Protein AF-A0A1G5BS85-F1 (afdb_monomer_lite)

Foldseek 3Di:
DPDPVVVLVVVLVVLLVLLLVLLVVLLVLLVVQCVPDPDPLSNVLSVLLNVLSVLSNCCSVVCVDPPPLVSVLVSLLSVLVSLLSCLVSVDQVVWDVVLNVVLSVLSNVLSVLSNVLSVCLLPPVSLVSLVSNLVSLVVSLVSCCPTPVVLVVDPSSNCNSVSSNSNSVSVNSVSVSVSVVVVD

Sequence (184 aa):
MNNESTGVNKKIGVGLFFQVLLLVVALVLTIVAIVKSRDVNRLIIYIGQAVTCALFIFYFVCHLKKSTTKHFKWTIYSYAVLEALRASLLHTENVPAVAGYLARFILIAATCTCILFADRCDEPGSIKMVYGILVLEIIVYAIFLIAFPGVLLGNFNRFLPFVGVLIAGSLILFQKTRIKQMNS

Radius of gyration: 17.24 Å; chains: 1; bounding box: 46×28×53 Å

Secondary structure (DSSP, 8-state):
--SHHHHHHHHHHHHHHHHHHHHHHHHHHHHHHHHH---HHHHHHHHHHHHHHHHHHHHHHHTTT---HHHHHHHHHHHHHHHHHHHHS---TTS-HHHHHHHHHHHHHHHHHHHHHHHHTTSGGGHHHHHHHHHHHHHHHHHHHHH-HHHHS-TTGGGSTHHHHHHHHHHHHHHHHHHHHH--

Structure (mmCIF, N/CA/C/O backbone):
data_AF-A0A1G5BS85-F1
#
_entry.id   AF-A0A1G5BS85-F1
#
loop_
_atom_site.group_PDB
_atom_site.id
_atom_site.type_symbol
_atom_site.label_atom_id
_atom_site.label_alt_id
_atom_site.label_comp_id
_atom_site.label_asym_id
_atom_site.label_entity_id
_atom_site.label_seq_id
_atom_site.pdbx_PDB_ins_code
_atom_site.Cartn_x
_atom_site.Cartn_y
_atom_site.Cartn_z
_atom_site.occupancy
_atom_site.B_iso_or_equiv
_atom_site.auth_seq_id
_atom_site.auth_comp_id
_atom_site.auth_asym_id
_atom_site.auth_atom_id
_atom_site.pdbx_PDB_model_num
ATOM 1 N N . MET A 1 1 ? -26.538 17.091 31.384 1.00 37.78 1 MET A N 1
ATOM 2 C CA . MET A 1 1 ? -25.937 15.853 30.836 1.00 37.78 1 MET A CA 1
ATOM 3 C C . MET A 1 1 ? -26.597 15.548 29.494 1.00 37.78 1 MET A C 1
ATOM 5 O O . MET A 1 1 ? -27.716 15.069 29.534 1.00 37.78 1 MET A O 1
ATOM 9 N N . ASN A 1 2 ? -26.008 15.928 28.342 1.00 34.47 2 ASN A N 1
ATOM 10 C CA . ASN A 1 2 ? -26.413 15.414 27.005 1.00 34.47 2 ASN A CA 1
ATOM 11 C C . ASN A 1 2 ? -25.554 15.865 25.789 1.00 34.47 2 ASN A C 1
ATOM 13 O O . ASN A 1 2 ? -25.985 15.697 24.654 1.00 34.47 2 ASN A O 1
ATOM 17 N N . ASN A 1 3 ? -24.337 16.402 25.970 1.00 38.25 3 ASN A N 1
ATOM 18 C CA . ASN A 1 3 ? -23.526 16.910 24.843 1.00 38.25 3 ASN A CA 1
ATOM 19 C C . ASN A 1 3 ? -22.361 16.007 24.393 1.00 38.25 3 ASN A C 1
ATOM 21 O O . ASN A 1 3 ? -21.724 16.298 23.383 1.00 38.25 3 ASN A O 1
ATOM 25 N N . GLU A 1 4 ? -22.070 14.906 25.090 1.00 39.44 4 GLU A N 1
ATOM 26 C CA . GLU A 1 4 ? -20.926 14.049 24.734 1.00 39.44 4 GLU A CA 1
ATOM 27 C C . GLU A 1 4 ? -21.268 12.984 23.679 1.00 39.44 4 GLU A C 1
ATOM 29 O O . GLU A 1 4 ? -20.448 12.699 22.803 1.00 39.44 4 GLU A O 1
ATOM 34 N N . SER A 1 5 ? -22.499 12.457 23.668 1.00 42.25 5 SER A N 1
ATOM 35 C CA . SER A 1 5 ? -22.903 11.396 22.729 1.00 42.25 5 SER A CA 1
ATOM 36 C C . SER A 1 5 ? -23.042 11.888 21.279 1.00 42.25 5 SER A C 1
ATOM 38 O O . SER A 1 5 ? -22.694 11.173 20.335 1.00 42.25 5 SER A O 1
ATOM 40 N N . THR A 1 6 ? -23.469 13.138 21.072 1.00 43.50 6 THR A N 1
ATOM 41 C CA . THR A 1 6 ? -23.614 13.762 19.744 1.00 43.50 6 THR A CA 1
ATOM 42 C C . THR A 1 6 ? -22.264 14.109 19.111 1.00 43.50 6 THR A C 1
ATOM 44 O O . THR A 1 6 ? -22.076 13.928 17.903 1.00 43.50 6 THR A O 1
ATOM 47 N N . GLY A 1 7 ? -21.285 14.539 19.914 1.00 41.09 7 GLY A N 1
ATOM 48 C CA . GLY A 1 7 ? -19.933 14.857 19.445 1.00 41.09 7 GLY A CA 1
ATOM 49 C C . GLY A 1 7 ? -19.133 13.629 18.996 1.00 41.09 7 GLY A C 1
ATOM 50 O O . GLY A 1 7 ? -18.400 13.696 18.003 1.00 41.09 7 GLY A O 1
ATOM 51 N N . VAL A 1 8 ? -19.289 12.494 19.688 1.00 50.00 8 VAL A N 1
ATOM 52 C CA . VAL A 1 8 ? -18.627 11.228 19.327 1.00 50.00 8 VAL A CA 1
ATOM 53 C C . VAL A 1 8 ? -19.182 10.678 18.010 1.00 50.00 8 VAL A C 1
ATOM 55 O O . VAL A 1 8 ? -18.395 10.361 17.117 1.00 50.00 8 VAL A O 1
ATOM 58 N N . ASN A 1 9 ? -20.508 10.681 17.828 1.00 53.91 9 ASN A N 1
ATOM 59 C CA . ASN A 1 9 ? -21.147 10.217 16.590 1.00 53.91 9 ASN A CA 1
ATOM 60 C C . ASN A 1 9 ? -20.751 11.065 15.365 1.00 53.91 9 ASN A C 1
ATOM 62 O O . ASN A 1 9 ? -20.440 10.528 14.301 1.00 53.91 9 ASN A O 1
ATOM 66 N N . LYS A 1 10 ? -20.664 12.395 15.524 1.00 57.56 10 LYS A N 1
ATOM 67 C CA . LYS A 1 10 ? -20.248 13.301 14.439 1.00 57.56 10 LYS A CA 1
ATOM 68 C C . LYS A 1 10 ? -18.772 13.116 14.055 1.00 57.56 10 LYS A C 1
ATOM 70 O O . LYS A 1 10 ? -18.447 13.115 12.871 1.00 57.56 10 LYS A O 1
ATOM 75 N N . LYS A 1 11 ? -17.877 12.902 15.031 1.00 58.16 11 LYS A N 1
ATOM 76 C CA . LYS A 1 11 ? -16.442 12.643 14.778 1.00 58.16 11 LYS A CA 1
ATOM 77 C C . LYS A 1 11 ? -16.192 11.294 14.092 1.00 58.16 11 LYS A C 1
ATOM 79 O O . LYS A 1 11 ? -15.304 11.215 13.247 1.00 58.16 11 LYS A O 1
ATOM 84 N N . ILE A 1 12 ? -16.978 10.264 14.418 1.00 60.88 12 ILE A N 1
ATOM 85 C CA . ILE A 1 12 ? -16.911 8.955 13.747 1.00 60.88 12 ILE A CA 1
ATOM 86 C C . ILE A 1 12 ? -17.329 9.087 12.272 1.00 60.88 12 ILE A C 1
ATOM 88 O O . ILE A 1 12 ? -16.631 8.577 11.397 1.00 60.88 12 ILE A O 1
ATOM 92 N N . GLY A 1 13 ? -18.392 9.849 11.981 1.00 66.50 13 GLY A N 1
ATOM 93 C CA . GLY A 1 13 ? -18.838 10.109 10.605 1.00 66.50 13 GLY A CA 1
ATOM 94 C C . GLY A 1 13 ? -17.797 10.834 9.741 1.00 66.50 13 GLY A C 1
ATOM 95 O O . GLY A 1 13 ? -17.583 10.460 8.590 1.00 66.50 13 GLY A O 1
ATOM 96 N N . VAL A 1 14 ? -17.090 11.822 10.304 1.00 75.50 14 VAL A N 1
ATOM 97 C CA . VAL A 1 14 ? -16.023 12.551 9.590 1.00 75.50 14 VAL A CA 1
ATOM 98 C C . VAL A 1 14 ? -14.826 11.643 9.282 1.00 75.50 14 VAL A C 1
ATOM 100 O O . VAL A 1 14 ? -14.305 11.675 8.170 1.00 75.50 14 VAL A O 1
ATOM 103 N N . GLY A 1 15 ? -14.403 10.801 10.231 1.00 77.69 15 GLY A N 1
ATOM 104 C CA . GLY A 1 15 ? -13.297 9.861 10.010 1.00 77.69 15 GLY A CA 1
ATOM 105 C C . GLY A 1 15 ? -13.584 8.864 8.884 1.00 77.69 15 GLY A C 1
ATOM 106 O O . GLY A 1 15 ? -12.708 8.594 8.064 1.00 77.69 15 GLY A O 1
ATOM 107 N N . LEU A 1 16 ? -14.823 8.375 8.807 1.00 79.62 16 LEU A N 1
ATOM 108 C CA . LEU A 1 16 ? -15.256 7.472 7.744 1.00 79.62 16 LEU A CA 1
ATOM 109 C C . LEU A 1 16 ? -15.339 8.166 6.379 1.00 79.62 16 LEU A C 1
ATOM 111 O O . LEU A 1 16 ? -14.921 7.590 5.377 1.00 79.62 16 LEU A O 1
ATOM 115 N N . PHE A 1 17 ? -15.806 9.417 6.336 1.00 84.69 17 PHE A N 1
ATOM 116 C CA . PHE A 1 17 ? -15.800 10.211 5.106 1.00 84.69 17 PHE A CA 1
ATOM 117 C C . PHE A 1 17 ? -14.386 10.328 4.521 1.00 84.69 17 PHE A C 1
ATOM 119 O O . PHE A 1 17 ? -14.185 10.038 3.344 1.00 84.69 17 PHE A O 1
ATOM 126 N N . PHE A 1 18 ? -13.389 10.670 5.346 1.00 87.44 18 PHE A N 1
ATOM 127 C CA . PHE A 1 18 ? -11.999 10.747 4.887 1.00 87.44 18 PHE A CA 1
ATOM 128 C C . PHE A 1 18 ? -11.438 9.386 4.452 1.00 87.44 18 PHE A C 1
ATOM 130 O O . PHE A 1 18 ? -10.717 9.330 3.460 1.00 87.44 18 PHE A O 1
ATOM 137 N N . GLN A 1 19 ? -11.783 8.288 5.135 1.00 88.38 19 GLN A N 1
ATOM 138 C CA . GLN A 1 19 ? -11.375 6.936 4.721 1.00 88.38 19 GLN A CA 1
ATOM 139 C C . GLN A 1 19 ? -11.889 6.588 3.325 1.00 88.38 19 GLN A C 1
ATOM 141 O O . GLN A 1 19 ? -11.111 6.180 2.463 1.00 88.38 19 GLN A O 1
ATOM 146 N N . VAL A 1 20 ? -13.191 6.776 3.096 1.00 89.50 20 VAL A N 1
ATOM 147 C CA . VAL A 1 20 ? -13.816 6.500 1.799 1.00 89.50 20 VAL A CA 1
ATOM 148 C C . VAL A 1 20 ? -13.250 7.434 0.732 1.00 89.50 20 VAL A C 1
ATOM 150 O O . VAL A 1 20 ? -12.940 6.975 -0.361 1.00 89.50 20 VAL A O 1
ATOM 153 N N . LEU A 1 21 ? -13.028 8.713 1.052 1.00 92.25 21 LEU A N 1
ATOM 154 C CA . LEU A 1 21 ? -12.434 9.672 0.121 1.00 92.25 21 LEU A CA 1
ATOM 155 C C . LEU A 1 21 ? -11.035 9.239 -0.344 1.00 92.25 21 LEU A C 1
ATOM 157 O O . LEU A 1 21 ? -10.773 9.259 -1.545 1.00 92.25 21 LEU A O 1
ATOM 161 N N . LEU A 1 22 ? -10.158 8.806 0.571 1.00 93.06 22 LEU A N 1
ATOM 162 C CA . LEU A 1 22 ? -8.821 8.308 0.215 1.00 93.06 22 LEU A CA 1
ATOM 163 C C . LEU A 1 22 ? -8.903 7.117 -0.747 1.00 93.06 22 LEU A C 1
ATOM 165 O O . LEU A 1 22 ? -8.173 7.074 -1.736 1.00 93.06 22 LEU A O 1
ATOM 169 N N . LEU A 1 23 ? -9.818 6.181 -0.486 1.00 94.00 23 LEU A N 1
ATOM 170 C CA . LEU A 1 23 ? -10.013 4.997 -1.322 1.00 94.00 23 LEU A CA 1
ATOM 171 C C . LEU A 1 23 ? -10.641 5.320 -2.678 1.00 94.00 23 LEU A C 1
ATOM 173 O O . LEU A 1 23 ? -10.287 4.696 -3.672 1.00 94.00 23 LEU A O 1
ATOM 177 N N . VAL A 1 24 ? -11.545 6.299 -2.746 1.00 93.94 24 VAL A N 1
ATOM 178 C CA . VAL A 1 24 ? -12.116 6.772 -4.015 1.00 93.94 24 VAL A CA 1
ATOM 179 C C . VAL A 1 24 ? -11.033 7.429 -4.866 1.00 93.94 24 VAL A C 1
ATOM 181 O O . VAL A 1 24 ? -10.927 7.124 -6.052 1.00 93.94 24 VAL A O 1
ATOM 184 N N . VAL A 1 25 ? -10.185 8.275 -4.272 1.00 93.75 25 VAL A N 1
ATOM 185 C CA . VAL A 1 25 ? -9.039 8.866 -4.981 1.00 93.75 25 VAL A CA 1
ATOM 186 C C . VAL A 1 25 ? -8.088 7.770 -5.467 1.00 93.75 25 VAL A C 1
ATOM 188 O O . VAL A 1 25 ? -7.698 7.783 -6.634 1.00 93.75 25 VAL A O 1
ATOM 191 N N . ALA A 1 26 ? -7.769 6.793 -4.613 1.00 94.06 26 ALA A N 1
ATOM 192 C CA . ALA A 1 26 ? -6.950 5.638 -4.974 1.00 94.06 26 ALA A CA 1
ATOM 193 C C . ALA A 1 26 ? -7.551 4.866 -6.162 1.00 94.06 26 ALA A C 1
ATOM 195 O O . ALA A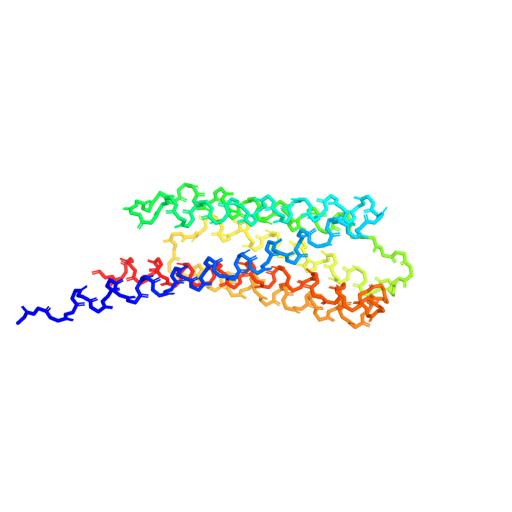 1 26 ? -6.867 4.630 -7.154 1.00 94.06 26 ALA A O 1
ATOM 196 N N . LEU A 1 27 ? -8.852 4.570 -6.110 1.00 94.88 27 LEU A N 1
ATOM 197 C CA . LEU A 1 27 ? -9.571 3.857 -7.160 1.00 94.88 27 LEU A CA 1
ATOM 198 C C . LEU A 1 27 ? -9.566 4.621 -8.491 1.00 94.88 27 LEU A C 1
ATOM 200 O O . LEU A 1 27 ? -9.309 4.022 -9.532 1.00 94.88 27 LEU A O 1
ATOM 204 N N . VAL A 1 28 ? -9.812 5.934 -8.475 1.00 93.06 28 VAL A N 1
ATOM 205 C CA . VAL A 1 28 ? -9.779 6.766 -9.691 1.00 93.06 28 VAL A CA 1
ATOM 206 C C . VAL A 1 28 ? -8.385 6.753 -10.319 1.00 93.06 28 VAL A C 1
ATOM 208 O O . VAL A 1 28 ? -8.266 6.553 -11.530 1.00 93.06 28 VAL A O 1
ATOM 211 N N . LEU A 1 29 ? -7.329 6.911 -9.512 1.00 91.19 29 LEU A N 1
ATOM 212 C CA . LEU A 1 29 ? -5.948 6.828 -9.997 1.00 91.19 29 LEU A CA 1
ATOM 213 C C . LEU A 1 29 ? -5.672 5.467 -10.645 1.00 91.19 29 LEU A C 1
ATOM 215 O O . LEU A 1 29 ? -5.121 5.411 -11.747 1.00 91.19 29 LEU A O 1
ATOM 219 N N . THR A 1 30 ? -6.106 4.384 -10.001 1.00 91.62 30 THR A N 1
ATOM 220 C CA . THR A 1 30 ? -5.943 3.022 -10.509 1.00 91.62 30 THR A CA 1
ATOM 221 C C . THR A 1 30 ? -6.729 2.776 -11.801 1.00 91.62 30 THR A C 1
ATOM 223 O O . THR A 1 30 ? -6.173 2.209 -12.737 1.00 91.62 30 THR A O 1
ATOM 226 N N . ILE A 1 31 ? -7.980 3.233 -11.918 1.00 92.56 31 ILE A N 1
ATOM 227 C CA . ILE A 1 31 ? -8.780 3.077 -13.150 1.00 92.56 31 ILE A CA 1
ATOM 228 C C . ILE A 1 31 ? -8.112 3.797 -14.324 1.00 92.56 31 ILE A C 1
ATOM 230 O O . ILE A 1 31 ? -7.989 3.234 -15.413 1.00 92.56 31 ILE A O 1
ATOM 234 N N . VAL A 1 32 ? -7.623 5.022 -14.110 1.00 89.88 32 VAL A N 1
ATOM 235 C CA . VAL A 1 32 ? -6.883 5.750 -15.152 1.00 89.88 32 VAL A CA 1
ATOM 236 C C . VAL A 1 32 ? -5.608 4.993 -15.549 1.00 89.88 32 VAL A C 1
ATOM 238 O O . VAL A 1 32 ? -5.246 4.986 -16.727 1.00 89.88 32 VAL A O 1
ATOM 241 N N . ALA A 1 33 ? -4.951 4.325 -14.597 1.00 86.62 33 ALA A N 1
ATOM 242 C CA . ALA A 1 33 ? -3.800 3.462 -14.856 1.00 86.62 33 ALA A CA 1
ATOM 243 C C . ALA A 1 33 ? -4.157 2.259 -15.739 1.00 86.62 33 ALA A C 1
ATOM 245 O O . ALA A 1 33 ? -3.443 1.986 -16.701 1.00 86.62 33 ALA A O 1
ATOM 246 N N . ILE A 1 34 ? -5.273 1.579 -15.447 1.00 89.75 34 ILE A N 1
ATOM 247 C CA . ILE A 1 34 ? -5.777 0.427 -16.214 1.00 89.75 34 ILE A CA 1
ATOM 248 C C . ILE A 1 34 ? -5.974 0.813 -17.681 1.00 89.75 34 ILE A C 1
ATOM 250 O O . ILE A 1 34 ? -5.449 0.143 -18.564 1.00 89.75 34 ILE A O 1
ATOM 254 N N . VAL A 1 35 ? -6.661 1.929 -17.943 1.00 88.38 35 VAL A N 1
ATOM 255 C CA . VAL A 1 35 ? -6.973 2.382 -19.313 1.00 88.38 35 VAL A CA 1
ATOM 256 C C . VAL A 1 35 ? -5.713 2.761 -20.103 1.00 88.38 35 VAL A C 1
ATOM 258 O O . VAL A 1 35 ? -5.685 2.647 -21.327 1.00 88.38 35 VAL A O 1
ATOM 261 N N . LYS A 1 36 ? -4.662 3.227 -19.419 1.00 84.69 36 LYS A N 1
ATOM 262 C CA . LYS A 1 36 ? -3.414 3.678 -20.056 1.00 84.69 36 LYS A CA 1
ATOM 263 C C . LYS A 1 36 ? -2.329 2.604 -20.119 1.00 84.69 36 LYS A C 1
ATOM 265 O O . LYS A 1 36 ? -1.365 2.779 -20.867 1.00 84.69 36 LYS A O 1
ATOM 270 N N . SER A 1 37 ? -2.442 1.531 -19.339 1.00 82.75 37 SER A N 1
ATOM 271 C CA . SER A 1 37 ? -1.415 0.494 -19.282 1.00 82.75 37 SER A CA 1
ATOM 272 C C . SER A 1 37 ? -1.446 -0.377 -20.531 1.00 82.75 37 SER A C 1
ATOM 274 O O . SER A 1 37 ? -2.485 -0.899 -20.918 1.00 82.75 37 SER A O 1
ATOM 276 N N . ARG A 1 38 ? -0.274 -0.572 -21.136 1.00 81.44 38 ARG A N 1
ATOM 277 C CA . ARG A 1 38 ? -0.053 -1.552 -22.214 1.00 81.44 38 ARG A CA 1
ATOM 278 C C . ARG A 1 38 ? 0.768 -2.757 -21.756 1.00 81.44 38 ARG A C 1
ATOM 280 O O . ARG A 1 38 ? 0.872 -3.738 -22.478 1.00 81.44 38 ARG A O 1
ATOM 287 N N . ASP A 1 39 ? 1.349 -2.666 -20.564 1.00 83.50 39 ASP A N 1
ATOM 288 C CA . ASP A 1 39 ? 2.130 -3.726 -19.943 1.00 83.50 39 ASP A CA 1
ATOM 289 C C . ASP A 1 39 ? 1.205 -4.633 -19.122 1.00 83.50 39 ASP A C 1
ATOM 291 O O . ASP A 1 39 ? 0.437 -4.150 -18.281 1.00 83.50 39 ASP A O 1
ATOM 295 N N . VAL A 1 40 ? 1.274 -5.941 -19.386 1.00 86.44 40 VAL A N 1
ATOM 296 C CA . VAL A 1 40 ? 0.389 -6.950 -18.783 1.00 86.44 40 VAL A CA 1
ATOM 297 C C . VAL A 1 40 ? 0.629 -7.074 -17.277 1.00 86.44 40 VAL A C 1
ATOM 299 O O . VAL A 1 40 ? -0.333 -7.132 -16.512 1.00 86.44 40 VAL A O 1
ATOM 302 N N . ASN A 1 41 ? 1.886 -7.037 -16.827 1.00 87.06 41 ASN A N 1
ATOM 303 C CA . ASN A 1 41 ? 2.230 -7.157 -15.407 1.00 87.06 41 ASN A CA 1
ATOM 304 C C . ASN A 1 41 ? 1.673 -5.971 -14.609 1.00 87.06 41 ASN A C 1
ATOM 306 O O . ASN A 1 41 ? 1.042 -6.146 -13.565 1.00 87.06 41 ASN A O 1
ATOM 310 N N . ARG A 1 42 ? 1.830 -4.753 -15.138 1.00 84.81 42 ARG A N 1
ATOM 311 C CA . ARG A 1 42 ? 1.254 -3.536 -14.548 1.00 84.81 42 ARG A CA 1
ATOM 312 C C . ARG A 1 42 ? -0.270 -3.564 -14.557 1.00 84.81 42 ARG A C 1
ATOM 314 O O . ARG A 1 42 ? -0.879 -3.179 -13.564 1.00 84.81 42 ARG A O 1
ATOM 321 N N . LEU A 1 43 ? -0.882 -4.047 -15.638 1.00 88.56 43 LEU A N 1
ATOM 322 C CA . LEU A 1 43 ? -2.336 -4.164 -15.741 1.00 88.56 43 LEU A CA 1
ATOM 323 C C . LEU A 1 43 ? -2.906 -5.088 -14.653 1.00 88.56 43 LEU A C 1
ATOM 325 O O . LEU A 1 43 ? -3.877 -4.717 -13.995 1.00 88.56 43 LEU A O 1
ATOM 329 N N . ILE A 1 44 ? -2.269 -6.239 -14.413 1.00 90.94 44 ILE A N 1
ATOM 330 C CA . ILE A 1 44 ? -2.652 -7.177 -13.346 1.00 90.94 44 ILE A CA 1
ATOM 331 C C . ILE A 1 44 ? -2.572 -6.502 -11.968 1.00 90.94 44 ILE A C 1
ATOM 333 O O . ILE A 1 44 ? -3.523 -6.589 -11.187 1.00 90.94 44 ILE A O 1
ATOM 337 N N . ILE A 1 45 ? -1.484 -5.772 -11.687 1.00 91.31 45 ILE A N 1
ATOM 338 C CA . ILE A 1 45 ? -1.334 -5.008 -10.436 1.00 91.31 45 ILE A CA 1
ATOM 339 C C . ILE A 1 45 ? -2.465 -3.982 -10.285 1.00 91.31 45 ILE A C 1
ATOM 341 O O . ILE A 1 45 ? -3.065 -3.887 -9.213 1.00 91.31 45 ILE A O 1
ATOM 345 N N . TYR A 1 46 ? -2.782 -3.224 -11.338 1.00 91.06 46 TYR A N 1
ATOM 346 C CA . TYR A 1 46 ? -3.822 -2.195 -11.273 1.00 91.06 46 TYR A CA 1
ATOM 347 C C . TYR A 1 46 ? -5.222 -2.794 -11.096 1.00 91.06 46 TYR A C 1
ATOM 349 O O . TYR A 1 46 ? -6.014 -2.276 -10.313 1.00 91.06 46 TYR A O 1
ATOM 357 N N . ILE A 1 47 ? -5.529 -3.922 -11.736 1.00 92.94 47 ILE A N 1
ATOM 358 C CA . ILE A 1 47 ? -6.792 -4.635 -11.490 1.00 92.94 47 ILE A CA 1
ATOM 359 C C . ILE A 1 47 ? -6.868 -5.083 -10.023 1.00 92.94 47 ILE A C 1
ATOM 361 O O . ILE A 1 47 ? -7.878 -4.838 -9.362 1.00 92.94 47 ILE A O 1
ATOM 365 N N . GLY A 1 48 ? -5.789 -5.656 -9.478 1.00 93.19 48 GLY A N 1
ATOM 366 C CA . GLY A 1 48 ? -5.715 -6.037 -8.064 1.00 93.19 48 GLY A CA 1
ATOM 367 C C . GLY A 1 48 ? -5.901 -4.851 -7.108 1.00 93.19 48 GLY A C 1
ATOM 368 O O . GLY A 1 48 ? -6.641 -4.955 -6.125 1.00 93.19 48 GLY A O 1
ATOM 369 N N . GLN A 1 49 ? -5.297 -3.699 -7.420 1.00 93.94 49 GLN A N 1
ATOM 370 C CA . GLN A 1 49 ? -5.491 -2.445 -6.683 1.00 93.94 49 GLN A CA 1
ATOM 371 C C . GLN A 1 49 ? -6.955 -1.993 -6.709 1.00 93.94 49 GLN A C 1
ATOM 373 O O . GLN A 1 49 ? -7.499 -1.634 -5.665 1.00 93.94 49 GLN A O 1
ATOM 378 N N . ALA A 1 50 ? -7.606 -2.042 -7.874 1.00 94.25 50 ALA A N 1
ATOM 379 C CA . ALA A 1 50 ? -8.993 -1.614 -8.030 1.00 94.25 50 ALA A CA 1
ATOM 380 C C . ALA A 1 50 ? -9.947 -2.517 -7.238 1.00 94.25 50 ALA A C 1
ATOM 382 O O . ALA A 1 50 ? -10.808 -2.014 -6.516 1.00 94.25 50 ALA A O 1
ATOM 383 N N . VAL A 1 51 ? -9.748 -3.838 -7.311 1.00 94.44 51 VAL A N 1
ATOM 384 C CA . VAL A 1 51 ? -10.512 -4.821 -6.527 1.00 94.44 51 VAL A CA 1
ATOM 385 C C . VAL A 1 51 ? -10.320 -4.582 -5.031 1.00 94.44 51 VAL A C 1
ATOM 387 O O . VAL A 1 51 ? -11.301 -4.517 -4.294 1.00 94.44 51 VAL A O 1
ATOM 390 N N . THR A 1 52 ? -9.079 -4.379 -4.584 1.00 93.56 52 THR A N 1
ATOM 391 C CA . THR A 1 52 ? -8.784 -4.094 -3.172 1.00 93.56 52 THR A CA 1
ATOM 392 C C . THR A 1 52 ? -9.473 -2.807 -2.719 1.00 93.56 52 THR A C 1
ATOM 394 O O . THR A 1 52 ? -10.184 -2.814 -1.718 1.00 93.56 52 THR A O 1
ATOM 397 N N . CYS A 1 53 ? -9.365 -1.717 -3.485 1.00 93.75 53 CYS A N 1
ATOM 398 C CA . CYS A 1 53 ? -10.054 -0.463 -3.168 1.00 93.75 53 CYS A CA 1
ATOM 399 C C . CYS A 1 53 ? -11.576 -0.652 -3.088 1.00 93.75 53 CYS A C 1
ATOM 401 O O . CYS A 1 53 ? -12.203 -0.170 -2.145 1.00 93.75 53 CYS A O 1
ATOM 403 N N . ALA A 1 54 ? -12.172 -1.383 -4.033 1.00 92.56 54 ALA A N 1
ATOM 404 C CA . ALA A 1 54 ? -13.605 -1.662 -4.038 1.00 92.56 54 ALA A CA 1
ATOM 405 C C . ALA A 1 54 ? -14.043 -2.471 -2.805 1.00 92.56 54 ALA A C 1
ATOM 407 O O . ALA A 1 54 ? -15.042 -2.121 -2.177 1.00 92.56 54 ALA A O 1
ATOM 408 N N . LEU A 1 55 ? -13.277 -3.497 -2.412 1.00 91.38 55 LEU A N 1
ATOM 409 C CA . LEU A 1 55 ? -13.535 -4.286 -1.201 1.00 91.38 55 LEU A CA 1
ATOM 410 C C . LEU A 1 55 ? -13.469 -3.425 0.064 1.00 91.38 55 LEU A C 1
ATOM 412 O O . LEU A 1 55 ? -14.340 -3.529 0.927 1.00 91.38 55 LEU A O 1
ATOM 416 N N . PHE A 1 56 ? 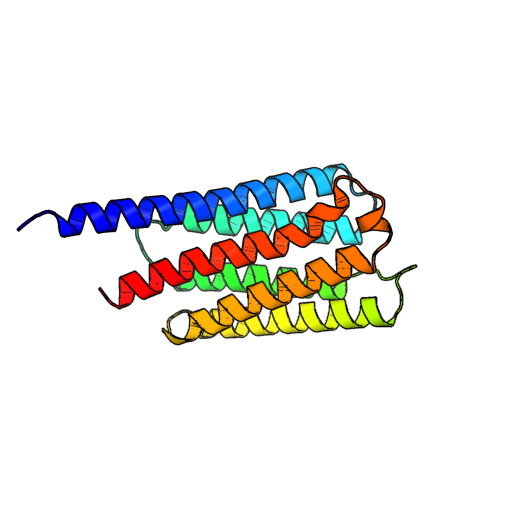-12.472 -2.546 0.160 1.00 91.00 56 PHE A N 1
ATOM 417 C CA . PHE A 1 56 ? -12.330 -1.606 1.269 1.00 91.00 56 PHE A CA 1
ATOM 418 C C . PHE A 1 56 ? -13.496 -0.613 1.348 1.00 91.00 56 PHE A C 1
ATOM 420 O O . PHE A 1 56 ? -14.065 -0.422 2.425 1.00 91.00 56 PHE A O 1
ATOM 427 N N . ILE A 1 57 ? -13.886 -0.014 0.218 1.00 90.81 57 ILE A N 1
ATOM 428 C CA . ILE A 1 57 ? -15.030 0.908 0.148 1.00 90.81 57 ILE A CA 1
ATOM 429 C C . ILE A 1 57 ? -16.309 0.177 0.554 1.00 90.81 57 ILE A C 1
ATOM 431 O O . ILE A 1 57 ? -17.036 0.657 1.423 1.00 90.81 57 ILE A O 1
ATOM 435 N N . PHE A 1 58 ? -16.564 -0.996 -0.030 1.00 87.38 58 PHE A N 1
ATOM 436 C CA . PHE A 1 58 ? -17.732 -1.808 0.293 1.00 87.38 58 PHE A CA 1
ATOM 437 C C . PHE A 1 58 ? -17.769 -2.156 1.784 1.00 87.38 58 PHE A C 1
ATOM 439 O O . PHE A 1 58 ? -18.791 -1.958 2.437 1.00 87.38 58 PHE A O 1
ATOM 446 N N . TYR A 1 59 ? -16.642 -2.592 2.352 1.00 85.38 59 TYR A N 1
ATOM 447 C CA . TYR A 1 59 ? -16.535 -2.901 3.775 1.00 85.38 59 TYR A CA 1
ATOM 448 C C . TYR A 1 59 ? -16.841 -1.674 4.652 1.00 85.38 59 TYR A C 1
ATOM 450 O O . TYR A 1 59 ? -17.677 -1.758 5.554 1.00 85.38 59 TYR A O 1
ATOM 458 N N . PHE A 1 60 ? -16.226 -0.520 4.376 1.00 82.50 60 PHE A N 1
ATOM 459 C CA . PHE A 1 60 ? -16.446 0.688 5.177 1.00 82.50 60 PHE A CA 1
ATOM 460 C C . PHE A 1 60 ? -17.868 1.246 5.043 1.00 82.50 60 PHE A C 1
ATOM 462 O O . PHE A 1 60 ? -18.417 1.717 6.034 1.00 82.50 60 PHE A O 1
ATOM 469 N N . VAL A 1 61 ? -18.502 1.146 3.872 1.00 82.12 61 VAL A N 1
ATOM 470 C CA . VAL A 1 61 ? -19.886 1.608 3.671 1.00 82.12 61 VAL A CA 1
ATOM 471 C C . VAL A 1 61 ? -20.905 0.630 4.275 1.00 82.12 61 VAL A C 1
ATOM 473 O O . VAL A 1 61 ? -21.835 1.053 4.963 1.00 82.12 61 VAL A O 1
ATOM 476 N N . CYS A 1 62 ? -20.748 -0.680 4.073 1.00 75.31 62 CYS A N 1
ATOM 477 C CA . CYS A 1 62 ? -21.750 -1.673 4.476 1.00 75.31 62 CYS A CA 1
ATOM 478 C C . CYS A 1 62 ? -21.628 -2.140 5.937 1.00 75.31 62 CYS A C 1
ATOM 480 O O . CYS A 1 62 ? -22.615 -2.606 6.511 1.00 75.31 62 CYS A O 1
ATOM 482 N N . HIS A 1 63 ? -20.458 -2.028 6.572 1.00 66.44 63 HIS A N 1
ATOM 483 C CA . HIS A 1 63 ? -20.242 -2.476 7.960 1.00 66.44 63 HIS A CA 1
ATOM 484 C C . HIS A 1 63 ? -20.099 -1.342 8.982 1.00 66.44 63 HIS A C 1
ATOM 486 O O . HIS A 1 63 ? -19.689 -1.563 10.120 1.00 66.44 63 HIS A O 1
ATOM 492 N N . LEU A 1 64 ? -20.597 -0.155 8.628 1.00 57.38 64 LEU A N 1
ATOM 493 C CA . LEU A 1 64 ? -20.732 1.037 9.476 1.00 57.38 64 LEU A CA 1
ATOM 494 C C . LEU A 1 64 ? -21.407 0.811 10.851 1.00 57.38 64 LEU A C 1
ATOM 496 O O . LEU A 1 64 ? -21.243 1.638 11.744 1.00 57.38 64 LEU A O 1
ATOM 500 N N . LYS A 1 65 ? -22.176 -0.275 11.041 1.00 50.03 65 LYS A N 1
ATOM 501 C CA . LYS A 1 65 ? -22.987 -0.521 12.256 1.00 50.03 65 LYS A CA 1
ATOM 502 C C . LYS A 1 65 ? -22.702 -1.817 13.021 1.00 50.03 65 LYS A C 1
ATOM 504 O O . LYS A 1 65 ? -23.172 -1.951 14.147 1.00 50.03 65 LYS A O 1
ATOM 509 N N . LYS A 1 66 ? -21.959 -2.772 12.458 1.00 51.44 66 LYS A N 1
ATOM 510 C CA . LYS A 1 66 ? -21.589 -4.021 13.146 1.00 51.44 66 LYS A CA 1
ATOM 511 C C . LYS A 1 66 ? -20.124 -4.312 12.854 1.00 51.44 66 LYS A C 1
ATOM 513 O O . LYS A 1 66 ? -19.776 -4.667 11.736 1.00 51.44 66 LYS A O 1
ATOM 518 N N . SER A 1 67 ? -19.281 -4.147 13.874 1.00 53.78 67 SER A N 1
ATOM 519 C CA . SER A 1 67 ? -17.849 -4.458 13.841 1.00 53.78 67 SER A CA 1
ATOM 520 C C . SER A 1 67 ? -17.633 -5.971 13.740 1.00 53.78 67 SER A C 1
ATOM 522 O O . SER A 1 67 ? -17.250 -6.635 14.701 1.00 53.78 67 SER A O 1
ATOM 524 N N . THR A 1 68 ? -17.892 -6.554 12.576 1.00 61.94 68 THR A N 1
ATOM 525 C CA . THR A 1 68 ? -17.479 -7.925 12.284 1.00 61.94 68 THR A CA 1
ATOM 526 C C . THR A 1 68 ? -15.993 -7.926 11.953 1.00 61.94 68 THR A C 1
ATOM 528 O O . THR A 1 68 ? -15.603 -7.822 10.789 1.00 61.94 68 THR A O 1
ATOM 531 N N . THR A 1 69 ? -15.170 -8.080 12.991 1.00 71.56 69 THR A N 1
ATOM 532 C CA . THR A 1 69 ? -13.710 -8.250 12.923 1.00 71.56 69 THR A CA 1
ATOM 533 C C . THR A 1 69 ? -13.273 -9.196 11.803 1.00 71.56 69 THR A C 1
ATOM 535 O O . THR A 1 69 ? -12.298 -8.924 11.109 1.00 71.56 69 THR A O 1
ATOM 538 N N . LYS A 1 70 ? -14.022 -10.286 11.577 1.00 76.94 70 LYS A N 1
ATOM 539 C CA . LYS A 1 70 ? -13.734 -11.270 10.527 1.00 76.94 70 LYS A CA 1
ATOM 540 C C . LYS A 1 70 ? -13.620 -10.614 9.149 1.00 76.94 70 LYS A C 1
ATOM 542 O O . LYS A 1 70 ? -12.606 -10.791 8.489 1.00 76.94 70 LYS A O 1
ATOM 547 N N . HIS A 1 71 ? -14.616 -9.831 8.735 1.00 78.88 71 HIS A N 1
ATOM 548 C CA . HIS A 1 71 ? -14.625 -9.200 7.414 1.00 78.88 71 HIS A CA 1
ATOM 549 C C . HIS A 1 71 ? -13.496 -8.173 7.254 1.00 78.88 71 HIS A C 1
ATOM 551 O O . HIS A 1 71 ? -12.900 -8.110 6.188 1.00 78.88 71 HIS A O 1
ATOM 557 N N . PHE A 1 72 ? -13.115 -7.460 8.320 1.00 82.75 72 PHE A N 1
ATOM 558 C CA . PHE A 1 72 ? -11.957 -6.565 8.270 1.00 82.75 72 PHE A CA 1
ATOM 559 C C . PHE A 1 72 ? -10.639 -7.310 8.033 1.00 82.75 72 PHE A C 1
ATOM 561 O O . PHE A 1 72 ? -9.824 -6.870 7.225 1.00 82.75 72 PHE A O 1
ATOM 568 N N . LYS A 1 73 ? -10.444 -8.457 8.699 1.00 88.69 73 LYS A N 1
ATOM 569 C CA . LYS A 1 73 ? -9.257 -9.304 8.497 1.00 88.69 73 LYS A CA 1
ATOM 570 C C . LYS A 1 73 ? -9.148 -9.767 7.046 1.00 88.69 73 LYS A C 1
ATOM 572 O O . LYS A 1 73 ? -8.076 -9.659 6.463 1.00 88.69 73 LYS A O 1
ATOM 577 N N . TRP A 1 74 ? -10.262 -10.183 6.436 1.00 86.75 74 TRP A N 1
ATOM 578 C CA . TRP A 1 74 ? -10.310 -10.514 5.004 1.00 86.75 74 TRP A CA 1
ATOM 579 C C . TRP A 1 74 ? -9.860 -9.346 4.123 1.00 86.75 74 TRP A C 1
ATOM 581 O O . TRP A 1 74 ? -9.062 -9.537 3.207 1.00 86.75 74 TRP A O 1
ATOM 591 N N . THR A 1 75 ? -10.313 -8.133 4.436 1.00 89.00 75 THR A N 1
ATOM 592 C CA . THR A 1 75 ? -9.925 -6.920 3.713 1.00 89.00 75 THR A CA 1
ATOM 593 C C . THR A 1 75 ? -8.418 -6.642 3.837 1.00 89.00 75 THR A C 1
ATOM 595 O O . THR A 1 75 ? -7.758 -6.383 2.831 1.00 89.00 75 THR A O 1
ATOM 598 N N . ILE A 1 76 ? -7.824 -6.808 5.025 1.00 91.81 76 ILE A N 1
ATOM 599 C CA . ILE A 1 76 ? -6.366 -6.676 5.213 1.00 91.81 76 ILE A CA 1
ATOM 600 C C . ILE A 1 76 ? -5.598 -7.778 4.469 1.00 91.81 76 ILE A C 1
ATOM 602 O O . ILE A 1 76 ? -4.603 -7.478 3.812 1.00 91.81 76 ILE A O 1
ATOM 606 N N . TYR A 1 77 ? -6.052 -9.034 4.513 1.00 93.75 77 TYR A N 1
ATOM 607 C CA . TYR A 1 77 ? -5.400 -10.111 3.761 1.00 93.75 77 TYR A CA 1
ATOM 608 C C . TYR A 1 77 ? -5.454 -9.869 2.253 1.00 93.75 77 TYR A C 1
ATOM 610 O O . TYR A 1 77 ? -4.460 -10.116 1.578 1.00 93.75 77 TYR A O 1
ATOM 618 N N . SER A 1 78 ? -6.558 -9.334 1.719 1.00 93.00 78 SER A N 1
ATOM 619 C CA . SER A 1 78 ? -6.618 -8.968 0.296 1.00 93.00 78 SER A CA 1
ATOM 620 C C . SER A 1 78 ? -5.554 -7.931 -0.073 1.00 93.00 78 SER A C 1
ATOM 622 O O . SER A 1 78 ? -4.904 -8.057 -1.109 1.00 93.00 78 SER A O 1
ATOM 624 N N . TYR A 1 79 ? -5.294 -6.974 0.823 1.00 94.50 79 TYR A N 1
ATOM 625 C CA . TYR A 1 79 ? -4.221 -6.008 0.640 1.00 94.50 79 TYR A CA 1
ATOM 626 C C . TYR A 1 79 ? -2.828 -6.645 0.766 1.00 94.50 79 TYR A C 1
ATOM 628 O O . TYR A 1 79 ? -1.952 -6.348 -0.037 1.00 94.50 79 TYR A O 1
ATOM 636 N N . ALA A 1 80 ? -2.629 -7.599 1.681 1.00 95.38 80 ALA A N 1
ATOM 637 C CA . ALA A 1 80 ? -1.383 -8.366 1.749 1.00 95.38 80 ALA A CA 1
ATOM 638 C C . ALA A 1 80 ? -1.107 -9.136 0.443 1.00 95.38 80 ALA A C 1
ATOM 640 O O . ALA A 1 80 ? 0.011 -9.113 -0.066 1.00 95.38 80 ALA A O 1
ATOM 641 N N . VAL A 1 81 ? -2.130 -9.777 -0.136 1.00 95.31 81 VAL A N 1
ATOM 642 C CA . VAL A 1 81 ? -2.007 -10.459 -1.435 1.00 95.31 81 VAL A CA 1
ATOM 643 C C . VAL A 1 81 ? -1.651 -9.468 -2.542 1.00 95.31 81 VAL A C 1
ATOM 645 O O . VAL A 1 81 ? -0.818 -9.780 -3.391 1.00 95.31 81 VAL A O 1
ATOM 648 N N . LEU A 1 82 ? -2.232 -8.267 -2.525 1.00 94.88 82 LEU A N 1
ATOM 649 C CA . LEU A 1 82 ? -1.883 -7.217 -3.476 1.00 94.88 82 LEU A CA 1
ATOM 650 C C . LEU A 1 82 ? -0.411 -6.794 -3.363 1.00 94.88 82 LEU A C 1
ATOM 652 O O . LEU A 1 82 ? 0.255 -6.652 -4.388 1.00 94.88 82 LEU A O 1
ATOM 656 N N . GLU A 1 83 ? 0.116 -6.626 -2.152 1.00 94.06 83 GLU A N 1
ATOM 657 C CA . GLU A 1 83 ? 1.531 -6.293 -1.952 1.00 94.06 83 GLU A CA 1
ATOM 658 C C . GLU A 1 83 ? 2.461 -7.428 -2.410 1.00 94.06 83 GLU A C 1
ATOM 660 O O . GLU A 1 83 ? 3.470 -7.175 -3.074 1.00 94.06 83 GLU A O 1
ATOM 665 N N . ALA A 1 84 ? 2.079 -8.687 -2.178 1.00 94.50 84 ALA A N 1
ATOM 666 C CA . ALA A 1 84 ? 2.808 -9.847 -2.691 1.00 94.50 84 ALA A CA 1
ATOM 667 C C . ALA A 1 84 ? 2.802 -9.893 -4.231 1.00 94.50 84 ALA A C 1
ATOM 669 O O . ALA A 1 84 ? 3.818 -10.182 -4.875 1.00 94.50 84 ALA A O 1
ATOM 670 N N . LEU A 1 85 ? 1.662 -9.561 -4.840 1.00 93.31 85 LEU A N 1
ATOM 671 C CA . LEU A 1 85 ? 1.513 -9.452 -6.288 1.00 93.31 85 LEU A CA 1
ATOM 672 C C . LEU A 1 85 ? 2.379 -8.315 -6.848 1.00 93.31 85 LEU A C 1
ATOM 674 O O . LEU A 1 85 ? 3.083 -8.507 -7.837 1.00 93.31 85 LEU A O 1
ATOM 678 N N . ARG A 1 86 ? 2.398 -7.153 -6.183 1.00 91.62 86 ARG A N 1
ATOM 679 C CA . ARG A 1 86 ? 3.286 -6.035 -6.534 1.00 91.62 86 ARG A CA 1
ATOM 680 C C . ARG A 1 86 ? 4.750 -6.442 -6.445 1.00 91.62 86 ARG A C 1
ATOM 682 O O . ARG A 1 86 ? 5.509 -6.087 -7.336 1.00 91.62 86 ARG A O 1
ATOM 689 N N . ALA A 1 87 ? 5.150 -7.184 -5.413 1.00 92.25 87 ALA A N 1
ATOM 690 C CA . ALA A 1 87 ? 6.529 -7.639 -5.250 1.00 92.25 87 ALA A CA 1
ATOM 691 C C . ALA A 1 87 ? 6.956 -8.621 -6.354 1.00 92.25 87 ALA A C 1
ATOM 693 O O . ALA A 1 87 ? 8.056 -8.501 -6.896 1.00 92.25 87 ALA A O 1
ATOM 694 N N . SER A 1 88 ? 6.084 -9.575 -6.693 1.00 89.88 88 SER A N 1
ATOM 695 C CA . SER A 1 88 ? 6.361 -10.628 -7.682 1.00 89.88 88 SER A CA 1
ATOM 696 C C . SER A 1 88 ? 6.357 -10.115 -9.121 1.00 89.88 88 SER A C 1
ATOM 698 O O . SER A 1 88 ? 7.237 -10.475 -9.899 1.00 89.88 88 SER A O 1
ATOM 700 N N . LEU A 1 89 ? 5.414 -9.235 -9.462 1.00 89.00 89 LEU A N 1
ATOM 701 C CA . LEU A 1 89 ? 5.264 -8.672 -10.805 1.00 89.00 89 LEU A CA 1
ATOM 702 C C . LEU A 1 89 ? 6.044 -7.368 -11.012 1.00 89.00 89 LEU A C 1
ATOM 704 O O . LEU A 1 89 ? 5.909 -6.731 -12.061 1.00 89.00 89 LEU A O 1
ATOM 708 N N . LEU A 1 90 ? 6.857 -6.947 -10.036 1.00 84.81 90 LEU A N 1
ATOM 709 C CA . LEU A 1 90 ? 7.683 -5.755 -10.176 1.00 84.81 90 LEU A CA 1
ATOM 710 C C . LEU A 1 90 ? 8.730 -5.973 -11.268 1.00 84.81 90 LEU A C 1
ATOM 712 O O . LEU A 1 90 ? 9.781 -6.570 -11.032 1.00 84.81 90 LEU A O 1
ATOM 716 N N . HIS A 1 91 ? 8.441 -5.454 -12.455 1.00 74.06 91 HIS A N 1
ATOM 717 C CA . HIS A 1 91 ? 9.352 -5.481 -13.589 1.00 74.06 91 HIS A CA 1
ATOM 718 C C . HIS A 1 91 ? 10.445 -4.423 -13.416 1.00 74.06 91 HIS A C 1
ATOM 720 O O . HIS A 1 91 ? 10.145 -3.243 -13.219 1.00 74.06 91 HIS A O 1
ATOM 726 N N . THR A 1 92 ? 11.709 -4.842 -13.462 1.00 68.38 92 THR A N 1
ATOM 727 C CA . THR A 1 92 ? 12.881 -3.985 -13.190 1.00 68.38 92 THR A CA 1
ATOM 728 C C . THR A 1 92 ? 13.766 -3.782 -14.419 1.00 68.38 92 THR A C 1
ATOM 730 O O . THR A 1 92 ? 14.912 -3.359 -14.283 1.00 68.38 92 THR A O 1
ATOM 733 N N . GLU A 1 93 ? 13.269 -4.084 -15.621 1.00 64.62 93 GLU A N 1
ATOM 734 C CA . GLU A 1 93 ? 14.000 -3.778 -16.853 1.00 64.62 93 GLU A CA 1
ATOM 735 C C . GLU A 1 93 ? 14.274 -2.271 -16.937 1.00 64.62 93 GLU A C 1
ATOM 737 O O . GLU A 1 93 ? 13.370 -1.446 -16.793 1.00 64.62 93 GLU A O 1
ATOM 742 N N . ASN A 1 94 ? 15.544 -1.916 -17.150 1.00 67.50 94 ASN A N 1
ATOM 743 C CA . ASN A 1 94 ? 16.054 -0.538 -17.188 1.00 67.50 94 ASN A CA 1
ATOM 744 C C . ASN A 1 94 ? 15.998 0.233 -15.852 1.00 67.50 94 ASN A C 1
ATOM 746 O O . ASN A 1 94 ? 16.094 1.461 -15.842 1.00 67.50 94 ASN A O 1
ATOM 750 N N . VAL A 1 95 ? 15.868 -0.466 -14.721 1.00 79.50 95 VAL A N 1
ATOM 751 C CA . VAL A 1 95 ? 15.962 0.107 -13.367 1.00 79.50 95 VAL A CA 1
ATOM 752 C C . VAL A 1 95 ? 17.287 -0.333 -12.735 1.00 79.50 95 VAL A C 1
ATOM 754 O O . VAL A 1 95 ? 17.664 -1.497 -12.889 1.00 79.50 95 VAL A O 1
ATOM 757 N N . PRO A 1 96 ? 18.000 0.537 -11.991 1.00 83.19 96 PRO A N 1
ATOM 758 C CA . PRO A 1 96 ? 19.173 0.118 -11.232 1.00 83.19 96 PRO A CA 1
ATOM 759 C C . PRO A 1 96 ? 18.847 -1.089 -10.342 1.00 83.19 96 PRO A C 1
ATOM 761 O O . PRO A 1 96 ? 17.917 -1.030 -9.534 1.00 83.19 96 PRO A O 1
ATOM 764 N N . ALA A 1 97 ? 19.617 -2.175 -10.468 1.00 83.94 97 ALA A N 1
ATOM 765 C CA . ALA A 1 97 ? 19.315 -3.453 -9.816 1.00 83.94 97 ALA A CA 1
ATOM 766 C C . ALA A 1 97 ? 19.090 -3.308 -8.300 1.00 83.94 97 ALA A C 1
ATOM 768 O O . ALA A 1 97 ? 18.146 -3.873 -7.753 1.00 83.94 97 ALA A O 1
ATOM 769 N N . VAL A 1 98 ? 19.900 -2.473 -7.639 1.00 87.81 98 VAL A N 1
ATOM 770 C CA . VAL A 1 98 ? 19.782 -2.168 -6.204 1.00 87.81 98 VAL A CA 1
ATOM 771 C C . VAL A 1 98 ? 18.406 -1.597 -5.855 1.00 87.81 98 VAL A C 1
ATOM 773 O O . VAL A 1 98 ? 17.780 -2.052 -4.902 1.00 87.81 98 VAL A O 1
ATOM 776 N N . ALA A 1 99 ? 17.902 -0.640 -6.637 1.00 85.44 99 ALA A N 1
ATOM 777 C CA . ALA A 1 99 ? 16.596 -0.033 -6.394 1.00 85.44 99 ALA A CA 1
ATOM 778 C C . ALA A 1 99 ? 15.449 -1.025 -6.637 1.00 85.44 99 ALA A C 1
ATOM 780 O O . ALA A 1 99 ? 14.486 -1.055 -5.871 1.00 85.44 99 ALA A O 1
ATOM 781 N N . GLY A 1 100 ? 15.580 -1.873 -7.662 1.00 86.06 100 GLY A N 1
ATOM 782 C CA . GLY A 1 100 ? 14.631 -2.950 -7.940 1.00 86.06 100 GLY A CA 1
ATOM 783 C C . GLY A 1 100 ? 14.536 -3.961 -6.794 1.00 86.06 100 GLY A C 1
ATOM 784 O O . GLY A 1 100 ? 13.439 -4.238 -6.307 1.00 86.06 100 GLY A O 1
ATOM 785 N N . TYR A 1 101 ? 15.676 -4.468 -6.312 1.00 89.19 101 TYR A N 1
ATOM 786 C CA . TYR A 1 101 ? 15.715 -5.400 -5.181 1.00 89.19 101 TYR A CA 1
ATOM 787 C C . TYR A 1 101 ? 15.204 -4.769 -3.888 1.00 89.19 101 TYR A C 1
ATOM 789 O O . TYR A 1 101 ? 14.435 -5.404 -3.166 1.00 89.19 101 TYR A O 1
ATOM 797 N N . LEU A 1 102 ? 15.573 -3.515 -3.620 1.00 92.00 102 LEU A N 1
ATOM 798 C CA . LEU A 1 102 ? 15.122 -2.800 -2.431 1.00 92.00 102 LEU A CA 1
ATOM 799 C C . LEU A 1 102 ? 13.600 -2.604 -2.437 1.00 92.00 102 LEU A C 1
ATOM 801 O O . LEU A 1 102 ? 12.946 -2.896 -1.439 1.00 92.00 102 LEU A O 1
ATOM 805 N N . ALA A 1 103 ? 13.018 -2.187 -3.566 1.00 90.56 103 ALA A N 1
ATOM 806 C CA . ALA A 1 103 ? 11.568 -2.053 -3.697 1.00 90.56 103 ALA A CA 1
ATOM 807 C C . ALA A 1 103 ? 10.848 -3.394 -3.470 1.00 90.56 103 ALA A C 1
ATOM 809 O O . ALA A 1 103 ? 9.880 -3.441 -2.712 1.00 90.56 103 ALA A O 1
ATOM 810 N N . ARG A 1 104 ? 11.348 -4.498 -4.050 1.00 92.19 104 ARG A N 1
ATOM 811 C CA . ARG A 1 104 ? 10.791 -5.845 -3.811 1.00 92.19 104 ARG A CA 1
ATOM 812 C C . ARG A 1 104 ? 10.871 -6.243 -2.341 1.00 92.19 104 ARG A C 1
ATOM 814 O O . ARG A 1 104 ? 9.879 -6.711 -1.790 1.00 92.19 104 ARG A O 1
ATOM 821 N N . PHE A 1 105 ? 12.020 -6.033 -1.702 1.00 94.50 105 PHE A N 1
ATOM 822 C CA . PHE A 1 105 ? 12.211 -6.343 -0.286 1.00 94.50 105 PHE A CA 1
ATOM 823 C C . PHE A 1 105 ? 11.211 -5.588 0.597 1.00 94.50 105 PHE A C 1
ATOM 825 O O . PHE A 1 105 ? 10.589 -6.184 1.475 1.00 94.50 105 PHE A O 1
ATOM 832 N N . ILE A 1 106 ? 10.999 -4.297 0.332 1.00 95.25 106 ILE A N 1
ATOM 833 C CA . ILE A 1 106 ? 10.067 -3.486 1.120 1.00 95.25 106 ILE A CA 1
ATOM 834 C C . ILE A 1 106 ? 8.612 -3.906 0.873 1.00 95.25 106 ILE A C 1
ATOM 836 O O . ILE A 1 106 ? 7.846 -3.973 1.829 1.00 95.25 106 ILE A O 1
ATOM 840 N N . LEU A 1 107 ? 8.232 -4.256 -0.360 1.00 94.62 107 LEU A N 1
ATOM 841 C CA . LEU A 1 107 ? 6.895 -4.792 -0.664 1.00 94.62 107 LEU A CA 1
ATOM 842 C C . LEU A 1 107 ? 6.640 -6.141 0.038 1.00 94.62 107 LEU A C 1
ATOM 844 O O . LEU A 1 107 ? 5.552 -6.379 0.566 1.00 94.62 107 LEU A O 1
ATOM 848 N N . ILE A 1 10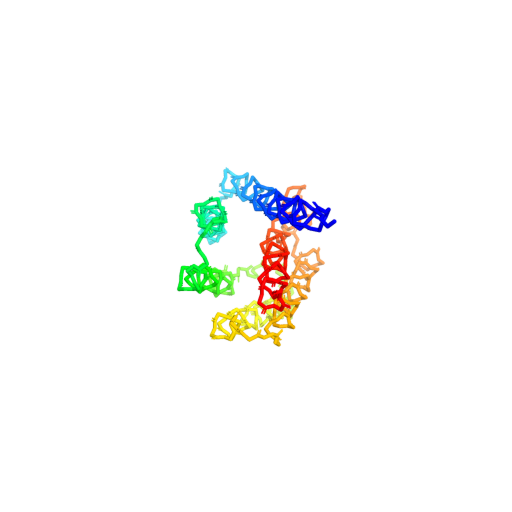8 ? 7.655 -7.007 0.126 1.00 95.81 108 ILE A N 1
ATOM 849 C CA . ILE A 1 108 ? 7.583 -8.250 0.913 1.00 95.81 108 ILE A CA 1
ATOM 850 C C . ILE A 1 108 ? 7.427 -7.924 2.405 1.00 95.81 108 ILE A C 1
ATOM 852 O O . ILE A 1 108 ? 6.564 -8.489 3.075 1.00 95.81 108 ILE A O 1
ATOM 856 N N . ALA A 1 109 ? 8.199 -6.970 2.932 1.00 96.56 109 ALA A N 1
ATOM 857 C CA . ALA A 1 109 ? 8.053 -6.524 4.315 1.00 96.56 109 ALA A CA 1
ATOM 858 C C . ALA A 1 109 ? 6.654 -5.936 4.585 1.00 96.56 109 ALA A C 1
ATOM 860 O O . ALA A 1 109 ? 6.064 -6.212 5.634 1.00 96.56 109 ALA A O 1
ATOM 861 N N . ALA A 1 110 ? 6.088 -5.183 3.636 1.00 94.31 110 ALA A N 1
ATOM 862 C CA . ALA A 1 110 ? 4.734 -4.639 3.721 1.00 94.31 110 ALA A CA 1
ATOM 863 C C . ALA A 1 110 ? 3.689 -5.761 3.742 1.00 94.31 110 ALA A C 1
ATOM 865 O O . ALA A 1 110 ? 2.806 -5.750 4.599 1.00 94.31 110 ALA A O 1
ATOM 866 N N . THR A 1 111 ? 3.854 -6.777 2.890 1.00 96.25 111 THR A N 1
ATOM 867 C CA . THR A 1 111 ? 3.032 -7.999 2.880 1.00 96.25 111 THR A CA 1
ATOM 868 C C . THR A 1 111 ? 3.032 -8.676 4.252 1.00 96.25 111 THR A C 1
ATOM 870 O O . THR A 1 111 ? 1.972 -8.888 4.844 1.00 96.25 111 THR A O 1
ATOM 873 N N . CYS A 1 112 ? 4.215 -8.960 4.803 1.00 96.62 112 CYS A N 1
ATOM 874 C CA . CYS A 1 112 ? 4.354 -9.590 6.117 1.00 96.62 112 CYS A CA 1
ATOM 875 C C . CYS A 1 112 ? 3.736 -8.732 7.229 1.00 96.62 112 CYS A C 1
ATOM 877 O O . CYS A 1 112 ? 3.062 -9.252 8.118 1.00 96.62 112 CYS A O 1
ATOM 879 N N . THR A 1 113 ? 3.914 -7.410 7.162 1.00 95.75 113 THR A N 1
ATOM 880 C CA . THR A 1 113 ? 3.333 -6.481 8.141 1.00 95.75 113 THR A CA 1
ATOM 881 C C . THR A 1 113 ? 1.807 -6.452 8.048 1.00 95.75 113 THR A C 1
ATOM 883 O O . THR A 1 113 ? 1.142 -6.403 9.081 1.00 95.75 113 THR A O 1
ATOM 886 N N . CYS A 1 114 ? 1.234 -6.547 6.843 1.00 95.19 114 CYS A N 1
ATOM 887 C CA . CYS A 1 114 ? -0.212 -6.667 6.650 1.00 95.19 114 CYS A CA 1
ATOM 888 C C . CYS A 1 114 ? -0.762 -7.959 7.267 1.00 95.19 114 CYS A C 1
ATOM 890 O O . CYS A 1 114 ? -1.783 -7.908 7.948 1.00 95.19 114 CYS A O 1
ATOM 892 N N . ILE A 1 115 ? -0.078 -9.094 7.087 1.00 95.56 115 ILE A N 1
ATOM 893 C CA . ILE A 1 115 ? -0.475 -10.380 7.688 1.00 95.56 115 ILE A CA 1
ATOM 894 C C . ILE A 1 115 ? -0.445 -10.288 9.219 1.00 95.56 115 ILE A C 1
ATOM 896 O O . ILE A 1 115 ? -1.452 -10.560 9.870 1.00 95.56 115 ILE A O 1
ATOM 900 N N . LEU A 1 116 ? 0.664 -9.807 9.793 1.00 93.75 116 LEU A N 1
ATOM 901 C CA . LEU A 1 116 ? 0.784 -9.619 11.244 1.00 93.75 116 LEU A CA 1
ATOM 902 C C . LEU A 1 116 ? -0.279 -8.658 11.792 1.00 93.75 116 LEU A C 1
ATOM 904 O O . LEU A 1 116 ? -0.828 -8.886 12.873 1.00 93.75 116 LEU A O 1
ATOM 908 N N . PHE A 1 117 ? -0.586 -7.593 11.047 1.00 93.81 117 PHE A N 1
ATOM 909 C CA . PHE A 1 117 ? -1.647 -6.666 11.412 1.00 93.81 117 PHE A CA 1
ATOM 910 C C . PHE A 1 117 ? -3.025 -7.331 11.363 1.00 93.81 117 PHE A C 1
ATOM 912 O O . PHE A 1 117 ? -3.800 -7.131 12.292 1.00 93.81 117 PHE A O 1
ATOM 919 N N . ALA A 1 118 ? -3.332 -8.133 10.341 1.00 91.81 118 ALA A N 1
ATOM 920 C CA . ALA A 1 118 ? -4.595 -8.866 10.255 1.00 91.81 118 ALA A CA 1
ATOM 921 C C . ALA A 1 118 ? -4.788 -9.798 11.460 1.00 91.81 118 ALA A C 1
ATOM 923 O O . ALA A 1 118 ? -5.867 -9.818 12.059 1.00 91.81 118 ALA A O 1
ATOM 924 N N . ASP A 1 119 ? -3.733 -10.502 11.868 1.00 89.88 119 ASP A N 1
ATOM 925 C CA . ASP A 1 119 ? -3.787 -11.433 12.996 1.00 89.88 119 ASP A CA 1
ATOM 926 C C . ASP A 1 119 ? -4.036 -10.702 14.321 1.00 89.88 119 ASP A C 1
ATOM 928 O O . ASP A 1 119 ? -4.893 -11.116 15.108 1.00 89.88 119 ASP A O 1
ATOM 932 N N . ARG A 1 120 ? -3.353 -9.567 14.530 1.00 88.00 120 ARG A N 1
ATOM 933 C CA . ARG A 1 120 ? -3.400 -8.787 15.779 1.00 88.00 120 ARG A CA 1
ATOM 934 C C . ARG A 1 120 ? -4.305 -7.556 15.724 1.00 88.00 120 ARG A C 1
ATOM 936 O O . ARG A 1 120 ? -4.218 -6.708 16.607 1.00 88.00 120 ARG A O 1
ATOM 943 N N . CYS A 1 121 ? -5.193 -7.423 14.735 1.00 85.44 121 CYS A N 1
ATOM 944 C CA . CYS A 1 121 ? -5.958 -6.181 14.521 1.00 85.44 121 CYS A CA 1
ATOM 945 C C . CYS A 1 121 ? -6.902 -5.807 15.678 1.00 85.44 121 CYS A C 1
ATOM 947 O O . CYS A 1 121 ? -7.415 -4.690 15.720 1.00 85.44 121 CYS A O 1
ATOM 949 N N . ASP A 1 122 ? -7.160 -6.747 16.587 1.00 84.19 122 ASP A N 1
ATOM 950 C CA . ASP A 1 122 ? -8.009 -6.569 17.766 1.00 84.19 122 ASP A CA 1
ATOM 951 C C . ASP A 1 122 ? -7.215 -6.127 19.007 1.00 84.19 122 ASP A C 1
ATOM 953 O O . ASP A 1 122 ? -7.801 -5.876 20.053 1.00 84.19 122 ASP A O 1
ATOM 957 N N . GLU A 1 123 ? -5.890 -6.001 18.913 1.00 84.50 123 GLU A N 1
ATOM 958 C CA . GLU A 1 123 ? -5.042 -5.540 20.012 1.00 84.50 123 GLU A CA 1
ATOM 959 C C . GLU A 1 123 ? -4.793 -4.023 19.920 1.00 84.50 123 GLU A C 1
ATOM 961 O O . GLU A 1 123 ? -4.538 -3.510 18.825 1.00 84.50 123 GLU A O 1
ATOM 966 N N . PRO A 1 124 ? -4.740 -3.275 21.040 1.00 76.69 124 PRO A N 1
ATOM 967 C CA . PRO A 1 124 ? -4.425 -1.840 21.025 1.00 76.69 124 PRO A CA 1
ATOM 968 C C . PRO A 1 124 ? -3.059 -1.518 20.393 1.00 76.69 124 PRO A C 1
ATOM 970 O O . PRO A 1 124 ? -2.878 -0.473 19.766 1.00 76.69 124 PRO A O 1
ATOM 973 N N . GLY A 1 125 ? -2.092 -2.435 20.521 1.00 81.00 125 GLY A N 1
ATOM 974 C CA . GLY A 1 125 ? -0.745 -2.296 19.957 1.00 81.00 125 GLY A CA 1
ATOM 975 C C . GLY A 1 125 ? -0.686 -2.367 18.426 1.00 81.00 125 GLY A C 1
ATOM 976 O O . GLY A 1 125 ? 0.293 -1.914 17.830 1.00 81.00 125 GLY A O 1
ATOM 977 N N . SER A 1 126 ? -1.741 -2.866 17.780 1.00 86.81 126 SER A N 1
ATOM 978 C CA . SER A 1 126 ? -1.808 -3.064 16.327 1.00 86.81 126 SER A CA 1
ATOM 979 C C . SER A 1 126 ? -1.713 -1.772 15.517 1.00 86.81 126 SER A C 1
ATOM 981 O O . SER A 1 126 ? -1.275 -1.803 14.370 1.00 86.81 126 SER A O 1
ATOM 983 N N . ILE A 1 127 ? -2.019 -0.612 16.113 1.00 89.62 127 ILE A N 1
ATOM 984 C CA . ILE A 1 127 ? -1.876 0.685 15.438 1.00 89.62 127 ILE A CA 1
ATOM 985 C C . ILE A 1 127 ? -0.442 0.931 14.956 1.00 89.62 127 ILE A C 1
ATOM 987 O O . ILE A 1 127 ? -0.243 1.495 13.882 1.00 89.62 127 ILE A O 1
ATOM 991 N N . LYS A 1 128 ? 0.562 0.457 15.712 1.00 90.62 128 LYS A N 1
ATOM 992 C CA . LYS A 1 128 ? 1.978 0.568 15.335 1.00 90.62 128 LYS A CA 1
ATOM 993 C C . LYS A 1 128 ? 2.275 -0.217 14.058 1.00 90.62 128 LYS A C 1
ATOM 995 O O . LYS A 1 128 ? 3.061 0.244 13.239 1.00 90.62 128 LYS A O 1
ATOM 1000 N N . MET A 1 129 ? 1.612 -1.359 13.866 1.00 92.38 129 MET A N 1
ATOM 1001 C CA . MET A 1 129 ? 1.759 -2.173 12.657 1.00 92.38 129 MET A CA 1
ATOM 1002 C C . MET A 1 129 ? 1.191 -1.446 11.441 1.00 92.38 129 MET A C 1
ATOM 1004 O O . MET A 1 129 ? 1.850 -1.395 10.409 1.00 92.38 129 MET A O 1
ATOM 1008 N N . VAL A 1 130 ? 0.031 -0.795 11.577 1.00 91.62 130 VAL A N 1
ATOM 1009 C CA . VAL A 1 130 ? -0.555 -0.004 10.480 1.00 91.62 130 VAL A CA 1
ATOM 1010 C C . VAL A 1 130 ? 0.320 1.191 10.106 1.00 91.62 130 VAL A C 1
ATOM 1012 O O . VAL A 1 130 ? 0.511 1.477 8.927 1.00 91.62 130 VAL A O 1
ATOM 1015 N N . TYR A 1 131 ? 0.904 1.864 11.100 1.00 94.00 131 TYR A N 1
ATOM 1016 C CA . TYR A 1 131 ? 1.914 2.890 10.843 1.00 94.00 131 TYR A CA 1
ATOM 1017 C C . TYR A 1 131 ? 3.139 2.322 10.118 1.00 94.00 131 TYR A C 1
ATOM 1019 O O . TYR A 1 131 ? 3.641 2.967 9.203 1.00 94.00 131 TYR A O 1
ATOM 1027 N N . GLY A 1 132 ? 3.577 1.112 10.476 1.00 93.81 132 GLY A N 1
ATOM 1028 C CA . GLY A 1 132 ? 4.623 0.387 9.756 1.00 93.81 132 GLY A CA 1
ATOM 1029 C C . GLY A 1 132 ? 4.282 0.186 8.278 1.00 93.81 132 GLY A C 1
ATOM 1030 O O . GLY A 1 132 ? 5.091 0.539 7.427 1.00 93.81 132 GLY A O 1
ATOM 1031 N N . ILE A 1 133 ? 3.066 -0.281 7.966 1.00 95.38 133 ILE A N 1
ATOM 1032 C CA . ILE A 1 133 ? 2.588 -0.443 6.579 1.00 95.38 133 ILE A CA 1
ATOM 1033 C C . ILE A 1 133 ? 2.670 0.888 5.819 1.00 95.38 133 ILE A C 1
ATOM 1035 O O . ILE A 1 133 ? 3.233 0.937 4.729 1.00 95.38 133 ILE A O 1
ATOM 1039 N N . LEU A 1 134 ? 2.174 1.982 6.411 1.00 96.12 134 LEU A N 1
ATOM 1040 C CA . LEU A 1 134 ? 2.231 3.303 5.779 1.00 96.12 134 LEU A CA 1
ATOM 1041 C C . LEU A 1 134 ? 3.672 3.754 5.514 1.00 96.12 134 LEU A C 1
ATOM 1043 O O . LEU A 1 134 ? 3.961 4.267 4.436 1.00 96.12 134 LEU A O 1
ATOM 1047 N N . VAL A 1 135 ? 4.573 3.583 6.484 1.00 96.44 135 VAL A N 1
ATOM 1048 C CA . VAL A 1 135 ? 5.985 3.957 6.322 1.00 96.44 135 VAL A CA 1
ATOM 1049 C C . VAL A 1 135 ? 6.622 3.162 5.185 1.00 96.44 135 VAL A C 1
ATOM 1051 O O . VAL A 1 135 ? 7.291 3.755 4.341 1.00 96.44 135 VAL A O 1
ATOM 1054 N N . LEU A 1 136 ? 6.377 1.852 5.116 1.00 96.12 136 LEU A N 1
ATOM 1055 C CA . LEU A 1 136 ? 6.893 1.008 4.037 1.00 96.12 136 LEU A CA 1
ATOM 1056 C C . LEU A 1 136 ? 6.369 1.473 2.669 1.00 96.12 136 LEU A C 1
ATOM 1058 O O . LEU A 1 136 ? 7.164 1.626 1.746 1.00 96.12 136 LEU A O 1
ATOM 1062 N N . GLU A 1 137 ? 5.080 1.801 2.551 1.00 95.00 137 GLU A N 1
ATOM 1063 C CA . GLU A 1 137 ? 4.496 2.339 1.311 1.00 95.00 137 GLU A CA 1
ATOM 1064 C C . GLU A 1 137 ? 5.074 3.701 0.914 1.00 95.00 137 GLU A C 1
ATOM 1066 O O . GLU A 1 137 ? 5.327 3.947 -0.265 1.00 95.00 137 GLU A O 1
ATOM 1071 N N . ILE A 1 138 ? 5.345 4.584 1.880 1.00 95.19 138 ILE A N 1
ATOM 1072 C CA . ILE A 1 138 ? 6.003 5.871 1.614 1.00 95.19 138 ILE A CA 1
ATOM 1073 C C . ILE A 1 138 ? 7.427 5.652 1.089 1.00 95.19 138 ILE A C 1
ATOM 1075 O O . ILE A 1 138 ? 7.831 6.309 0.128 1.00 95.19 138 ILE A O 1
ATOM 1079 N N . ILE A 1 139 ? 8.186 4.727 1.685 1.00 94.19 139 ILE A N 1
ATOM 1080 C CA . ILE A 1 139 ? 9.550 4.416 1.234 1.00 94.19 139 ILE A CA 1
ATOM 1081 C C . ILE A 1 139 ? 9.510 3.810 -0.173 1.00 94.19 139 ILE A C 1
ATOM 1083 O O . ILE A 1 139 ? 10.267 4.237 -1.045 1.00 94.19 139 ILE A O 1
ATOM 1087 N N . VAL A 1 140 ? 8.602 2.863 -0.421 1.00 92.44 140 VAL A N 1
ATOM 1088 C CA . VAL A 1 140 ? 8.384 2.282 -1.753 1.00 92.44 140 VAL A CA 1
ATOM 1089 C C . VAL A 1 140 ? 8.059 3.377 -2.762 1.00 92.44 140 VAL A C 1
ATOM 1091 O O . VAL A 1 140 ? 8.684 3.440 -3.820 1.00 92.44 140 VAL A O 1
ATOM 1094 N N . TYR A 1 141 ? 7.136 4.277 -2.425 1.00 91.81 141 TYR A N 1
ATOM 1095 C CA . TYR A 1 141 ? 6.775 5.405 -3.272 1.00 91.81 141 TYR A CA 1
ATOM 1096 C C . TYR A 1 141 ? 7.981 6.292 -3.604 1.00 91.81 141 TYR A C 1
ATOM 1098 O O . TYR A 1 141 ? 8.199 6.608 -4.774 1.00 91.81 141 TYR A O 1
ATOM 1106 N N . ALA A 1 142 ? 8.809 6.628 -2.611 1.00 90.56 142 ALA A N 1
ATOM 1107 C CA . ALA A 1 142 ? 10.026 7.407 -2.821 1.00 90.56 142 ALA A CA 1
ATOM 1108 C C . ALA A 1 142 ? 11.019 6.695 -3.758 1.00 90.56 142 ALA A C 1
ATOM 1110 O O . ALA A 1 142 ? 11.554 7.320 -4.674 1.00 90.56 142 ALA A O 1
ATOM 1111 N N . ILE A 1 143 ? 11.220 5.383 -3.591 1.00 89.50 143 ILE A N 1
ATOM 1112 C CA . ILE A 1 143 ? 12.087 4.589 -4.477 1.00 89.50 143 ILE A CA 1
ATOM 1113 C C . ILE A 1 143 ? 11.548 4.596 -5.910 1.00 89.50 143 ILE A C 1
ATOM 1115 O O . ILE A 1 143 ? 12.317 4.805 -6.849 1.00 89.50 143 ILE A O 1
ATOM 1119 N N . PHE A 1 144 ? 10.236 4.419 -6.092 1.00 86.50 144 PHE A N 1
ATOM 1120 C CA . PHE A 1 144 ? 9.612 4.492 -7.413 1.00 86.50 144 PHE A CA 1
ATOM 1121 C C . PHE A 1 144 ? 9.796 5.862 -8.069 1.00 86.50 144 PHE A C 1
ATOM 1123 O O . PHE A 1 144 ? 10.089 5.926 -9.260 1.00 86.50 144 PHE A O 1
ATOM 1130 N N . LEU A 1 145 ? 9.672 6.953 -7.311 1.00 85.81 145 LEU A N 1
ATOM 1131 C CA . LEU A 1 145 ? 9.894 8.295 -7.844 1.00 85.81 145 LEU A CA 1
ATOM 1132 C C . LEU A 1 145 ? 11.347 8.533 -8.258 1.00 85.81 145 LEU A C 1
ATOM 1134 O O . LEU A 1 145 ? 11.574 9.178 -9.270 1.00 85.81 145 LEU A O 1
ATOM 1138 N N . ILE A 1 146 ? 12.323 8.036 -7.499 1.00 85.19 146 ILE A N 1
ATOM 1139 C CA . ILE A 1 146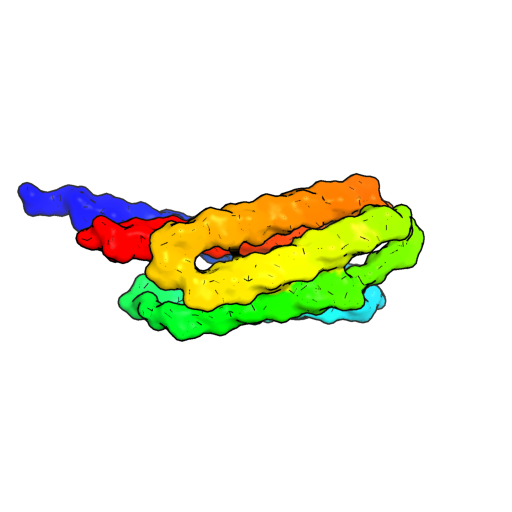 ? 13.740 8.341 -7.749 1.00 85.19 146 ILE A CA 1
ATOM 1140 C C . ILE A 1 146 ? 14.333 7.422 -8.823 1.00 85.19 146 ILE A C 1
ATOM 1142 O O . ILE A 1 146 ? 15.106 7.871 -9.665 1.00 85.19 146 ILE A O 1
ATOM 1146 N N . ALA A 1 147 ? 13.995 6.132 -8.791 1.00 80.00 147 ALA A N 1
ATOM 1147 C CA . ALA A 1 147 ? 14.740 5.110 -9.521 1.00 80.00 147 ALA A CA 1
ATOM 1148 C C . ALA A 1 147 ? 14.012 4.528 -10.740 1.00 80.00 147 ALA A C 1
ATOM 1150 O O . ALA A 1 147 ? 14.643 3.826 -11.529 1.00 80.00 147 ALA A O 1
ATOM 1151 N N . PHE A 1 148 ? 12.709 4.785 -10.914 1.00 77.50 148 PHE A N 1
ATOM 1152 C CA . PHE A 1 148 ? 11.939 4.198 -12.013 1.00 77.50 148 PHE A CA 1
ATOM 1153 C C . PHE A 1 148 ? 11.663 5.248 -13.104 1.00 77.50 148 PHE A C 1
ATOM 1155 O O . PHE A 1 148 ? 10.740 6.056 -12.974 1.00 77.50 148 PHE A O 1
ATOM 1162 N N . PRO A 1 149 ? 12.392 5.226 -14.235 1.00 66.69 149 PRO A N 1
ATOM 1163 C CA . PRO A 1 149 ? 12.263 6.247 -15.279 1.00 66.69 149 PRO A CA 1
ATOM 1164 C C . PRO A 1 149 ? 10.857 6.300 -15.896 1.00 66.69 149 PRO A C 1
ATOM 1166 O O . PRO A 1 149 ? 10.353 7.375 -16.206 1.00 66.69 149 PRO A O 1
ATOM 1169 N N . GLY A 1 150 ? 10.157 5.163 -15.993 1.00 64.88 150 GLY A N 1
ATOM 1170 C CA . GLY A 1 150 ? 8.764 5.123 -16.463 1.00 64.88 150 GLY A CA 1
ATOM 1171 C C . GLY A 1 150 ? 7.742 5.768 -15.510 1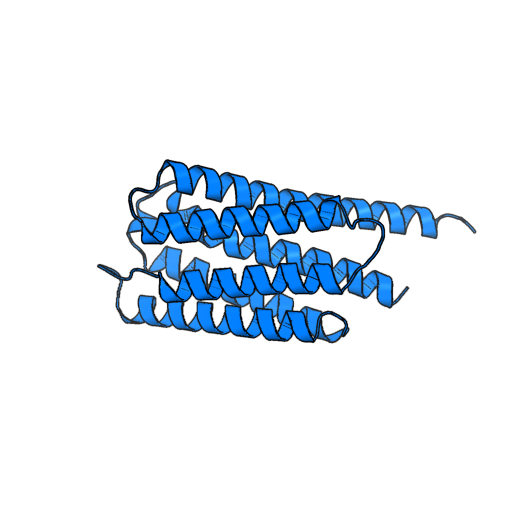.00 64.88 150 GLY A C 1
ATOM 1172 O O . GLY A 1 150 ? 6.621 6.064 -15.930 1.00 64.88 150 GLY A O 1
ATOM 1173 N N . VAL A 1 151 ? 8.114 5.976 -14.243 1.00 62.69 151 VAL A N 1
ATOM 1174 C CA . VAL A 1 151 ? 7.337 6.720 -13.237 1.00 62.69 151 VAL A CA 1
ATOM 1175 C C . VAL A 1 151 ? 7.638 8.217 -13.357 1.00 62.69 151 VAL A C 1
ATOM 1177 O O . VAL A 1 151 ? 6.711 9.021 -13.346 1.00 62.69 151 VAL A O 1
ATOM 1180 N N . LEU A 1 152 ? 8.908 8.576 -13.568 1.00 61.94 152 LEU A N 1
ATOM 1181 C CA . LEU A 1 152 ? 9.378 9.955 -13.756 1.00 61.94 152 LEU A CA 1
ATOM 1182 C C . LEU A 1 152 ? 8.864 10.613 -15.045 1.00 61.94 152 LEU A C 1
ATOM 1184 O O . LEU A 1 152 ? 8.434 11.763 -15.023 1.00 61.94 152 LEU A O 1
ATOM 1188 N N . LEU A 1 153 ? 8.890 9.885 -16.164 1.00 59.28 153 LEU A N 1
ATOM 1189 C CA . LEU A 1 153 ? 8.569 10.422 -17.494 1.00 59.28 153 LEU A CA 1
ATOM 1190 C C . LEU A 1 153 ? 7.059 10.488 -17.783 1.00 59.28 153 LEU A C 1
ATOM 1192 O O . LEU A 1 153 ? 6.635 11.116 -18.751 1.00 59.28 153 LEU A O 1
ATOM 1196 N N . GLY A 1 154 ? 6.227 9.843 -16.960 1.00 61.47 154 GLY A N 1
ATOM 1197 C CA . GLY A 1 154 ? 4.775 9.849 -17.118 1.00 61.47 154 GLY A CA 1
ATOM 1198 C C . GLY A 1 154 ? 4.095 10.781 -16.119 1.00 61.47 154 GLY A C 1
ATOM 1199 O O . GLY A 1 154 ? 4.035 10.461 -14.934 1.00 61.47 154 GLY A O 1
ATOM 1200 N N . ASN A 1 155 ? 3.465 11.862 -16.599 1.00 63.97 155 ASN A N 1
ATOM 1201 C CA . ASN A 1 155 ? 2.739 12.834 -15.758 1.00 63.97 155 ASN A CA 1
ATOM 1202 C C . ASN A 1 155 ? 1.744 12.192 -14.770 1.00 63.97 155 ASN A C 1
ATOM 1204 O O . ASN A 1 155 ? 1.545 12.714 -13.673 1.00 63.97 155 ASN A O 1
ATOM 1208 N N . PHE A 1 156 ? 1.129 11.066 -15.151 1.00 65.75 156 PHE A N 1
ATOM 1209 C CA . PHE A 1 156 ? 0.191 10.312 -14.312 1.00 65.75 156 PHE A CA 1
ATOM 1210 C C . PHE A 1 156 ? 0.841 9.111 -13.602 1.00 65.75 156 PHE A C 1
ATOM 1212 O O . PHE A 1 156 ? 0.416 8.736 -12.513 1.00 65.75 156 PHE A O 1
ATOM 1219 N N . ASN A 1 157 ? 1.908 8.541 -14.175 1.00 68.62 157 ASN A N 1
ATOM 1220 C CA . ASN A 1 157 ? 2.577 7.351 -13.641 1.00 68.62 157 ASN A CA 1
ATOM 1221 C C . ASN A 1 157 ? 3.252 7.621 -12.295 1.00 68.62 157 ASN A C 1
ATOM 1223 O O . ASN A 1 157 ? 3.302 6.725 -11.454 1.00 68.62 157 ASN A O 1
ATOM 1227 N N . ARG A 1 158 ? 3.692 8.864 -12.060 1.00 71.38 158 ARG A N 1
ATOM 1228 C CA . ARG A 1 158 ? 4.223 9.311 -10.765 1.00 71.38 158 ARG A CA 1
ATOM 1229 C C . ARG A 1 158 ? 3.244 9.172 -9.606 1.00 71.38 158 ARG A C 1
ATOM 1231 O O . ARG A 1 158 ? 3.691 9.037 -8.484 1.00 71.38 158 ARG A O 1
ATOM 1238 N N . PHE A 1 159 ? 1.934 9.167 -9.847 1.00 79.25 159 PHE A N 1
ATOM 1239 C CA . PHE A 1 159 ? 0.933 9.056 -8.780 1.00 79.25 159 PHE A CA 1
ATOM 1240 C C . PHE A 1 159 ? 0.472 7.617 -8.529 1.00 79.25 159 PHE A C 1
ATOM 1242 O O . PHE A 1 159 ? -0.258 7.359 -7.580 1.00 79.25 159 PHE A O 1
ATOM 1249 N N . LEU A 1 160 ? 0.897 6.655 -9.348 1.00 80.75 160 LEU A N 1
ATOM 1250 C CA . LEU A 1 160 ? 0.444 5.269 -9.224 1.00 80.75 160 LEU A CA 1
ATOM 1251 C C . LEU A 1 160 ? 0.978 4.551 -7.982 1.00 80.75 160 LEU A C 1
ATOM 1253 O O . LEU A 1 160 ? 0.194 3.862 -7.333 1.00 80.75 160 LEU A O 1
ATOM 1257 N N . PRO A 1 161 ? 2.248 4.720 -7.567 1.00 83.38 161 PRO A N 1
ATOM 1258 C CA . PRO A 1 161 ? 2.694 4.115 -6.319 1.00 83.38 161 PRO A CA 1
ATOM 1259 C C . PRO A 1 161 ? 2.111 4.828 -5.084 1.00 83.38 161 PRO A C 1
ATOM 1261 O O . PRO A 1 161 ? 2.056 4.236 -4.011 1.00 83.38 161 PRO A O 1
ATOM 1264 N N . PHE A 1 162 ? 1.581 6.051 -5.232 1.00 88.62 162 PHE A N 1
ATOM 1265 C CA . PHE A 1 162 ? 0.866 6.753 -4.160 1.00 88.62 162 PHE A CA 1
ATOM 1266 C C . PHE A 1 162 ? -0.461 6.068 -3.779 1.00 88.62 162 PHE A C 1
ATOM 1268 O O . PHE A 1 162 ? -0.950 6.254 -2.668 1.00 88.62 162 PHE A O 1
ATOM 1275 N N . VAL A 1 163 ? -1.020 5.215 -4.648 1.00 92.00 163 VAL A N 1
ATOM 1276 C CA . VAL A 1 163 ? -2.210 4.396 -4.347 1.00 92.00 163 VAL A CA 1
ATOM 1277 C C . VAL A 1 163 ? -2.002 3.542 -3.091 1.00 92.00 163 VAL A C 1
ATOM 1279 O O . VAL A 1 163 ? -2.886 3.505 -2.238 1.00 92.00 163 VAL A O 1
ATOM 1282 N N . GLY A 1 164 ? -0.829 2.920 -2.927 1.00 91.50 164 GLY A N 1
ATOM 1283 C CA . GLY A 1 164 ? -0.511 2.135 -1.727 1.00 91.50 164 GLY A CA 1
ATOM 1284 C C . GLY A 1 164 ? -0.520 2.990 -0.456 1.00 91.50 164 GLY A C 1
ATOM 1285 O O . GLY A 1 164 ? -1.126 2.624 0.549 1.00 91.50 164 GLY A O 1
ATOM 1286 N N . VAL A 1 165 ? 0.030 4.207 -0.533 1.00 95.06 165 VAL A N 1
ATOM 1287 C CA . VAL A 1 165 ? 0.005 5.190 0.566 1.00 95.06 165 VAL A CA 1
ATOM 1288 C C . VAL A 1 165 ? -1.430 5.578 0.939 1.00 95.06 165 VAL A C 1
ATOM 1290 O O . VAL A 1 165 ? -1.754 5.677 2.123 1.00 95.06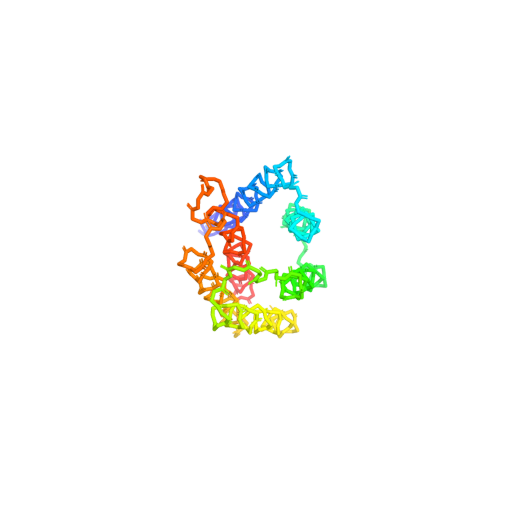 165 VAL A O 1
ATOM 1293 N N . LEU A 1 166 ? -2.311 5.769 -0.048 1.00 94.88 166 LEU A N 1
ATOM 1294 C CA . LEU A 1 166 ? -3.723 6.095 0.183 1.00 94.88 166 LEU A CA 1
ATOM 1295 C C . LEU A 1 166 ? -4.478 4.944 0.862 1.00 94.88 166 LEU A C 1
ATOM 1297 O O . LEU A 1 166 ? -5.216 5.182 1.824 1.00 94.88 166 LEU A O 1
ATOM 1301 N N . ILE A 1 167 ? -4.261 3.702 0.413 1.00 93.19 167 ILE A N 1
ATOM 1302 C CA . ILE A 1 167 ? -4.858 2.506 1.028 1.00 93.19 167 ILE A CA 1
ATOM 1303 C C . ILE A 1 167 ? -4.357 2.356 2.473 1.00 93.19 167 ILE A C 1
ATOM 1305 O O . ILE A 1 167 ? -5.176 2.275 3.395 1.00 93.19 167 ILE A O 1
ATOM 1309 N N . ALA A 1 168 ? -3.042 2.421 2.705 1.00 93.31 168 ALA A N 1
ATOM 1310 C CA . ALA A 1 168 ? -2.453 2.350 4.044 1.00 93.31 168 ALA A CA 1
ATOM 1311 C C . ALA A 1 168 ? -2.927 3.494 4.964 1.00 93.31 168 ALA A C 1
ATOM 1313 O O . ALA A 1 168 ? -3.231 3.278 6.140 1.00 93.31 168 ALA A O 1
ATOM 1314 N N . GLY A 1 169 ? -3.069 4.709 4.429 1.00 92.12 169 GLY A N 1
ATOM 1315 C CA . GLY A 1 169 ? -3.628 5.851 5.154 1.00 92.12 169 GLY A CA 1
ATOM 1316 C C . GLY A 1 169 ? -5.075 5.616 5.598 1.00 92.12 169 GLY A C 1
ATOM 1317 O O . GLY A 1 169 ? -5.430 5.924 6.741 1.00 92.12 169 GLY A O 1
ATOM 1318 N N . SER A 1 170 ? -5.897 5.003 4.740 1.00 91.94 170 SER A N 1
ATOM 1319 C CA . SER A 1 170 ? -7.277 4.638 5.087 1.00 91.94 170 SER A CA 1
ATOM 1320 C C . SER A 1 170 ? -7.332 3.618 6.238 1.00 91.94 170 SER A C 1
ATOM 1322 O O . SER A 1 170 ? -8.140 3.776 7.158 1.00 91.94 170 SER A O 1
ATOM 1324 N N . LEU A 1 171 ? -6.407 2.645 6.266 1.00 90.81 171 LEU A N 1
ATOM 1325 C CA . LEU A 1 171 ? -6.288 1.664 7.352 1.00 90.81 171 LEU A CA 1
ATOM 1326 C C . LEU A 1 171 ? -5.975 2.324 8.700 1.00 90.81 171 LEU A C 1
ATOM 1328 O O . LEU A 1 171 ? -6.551 1.937 9.718 1.00 90.81 171 LEU A O 1
ATOM 1332 N N . ILE A 1 172 ? -5.103 3.340 8.725 1.00 91.56 172 ILE A N 1
ATOM 1333 C CA . ILE A 1 172 ? -4.756 4.056 9.966 1.00 91.56 172 ILE A CA 1
ATOM 1334 C C . ILE A 1 172 ? -5.979 4.751 10.541 1.00 91.56 172 ILE A C 1
ATOM 1336 O O . ILE A 1 172 ? -6.252 4.642 11.739 1.00 91.56 172 ILE A O 1
ATOM 1340 N N . LEU A 1 173 ? -6.709 5.483 9.697 1.00 88.25 173 LEU A N 1
ATOM 1341 C CA . LEU A 1 173 ? -7.913 6.182 10.132 1.00 88.25 173 LEU A CA 1
ATOM 1342 C C . LEU A 1 173 ? -8.931 5.189 10.698 1.00 88.25 173 LEU A C 1
ATOM 1344 O O . LEU A 1 173 ? -9.571 5.484 11.708 1.00 88.25 173 LEU A O 1
ATOM 1348 N N . PHE A 1 174 ? -9.062 4.015 10.080 1.00 86.31 174 PHE A N 1
ATOM 1349 C CA . PHE A 1 174 ? -9.988 2.989 10.540 1.00 86.31 174 PHE A CA 1
ATOM 1350 C C . PHE A 1 174 ? -9.567 2.394 11.884 1.00 86.31 174 PHE A C 1
ATOM 1352 O O . PHE A 1 174 ? -10.370 2.353 12.819 1.00 86.31 174 PHE A O 1
ATOM 1359 N N . GLN A 1 175 ? -8.295 2.018 12.026 1.00 86.56 175 GLN A N 1
ATOM 1360 C CA . GLN A 1 175 ? -7.796 1.426 13.263 1.00 86.56 175 GLN A CA 1
ATOM 1361 C C . GLN A 1 175 ? -7.832 2.414 14.435 1.00 86.56 175 GLN A C 1
ATOM 1363 O O . GLN A 1 175 ? -8.167 2.026 15.554 1.00 86.56 175 GLN A O 1
ATOM 1368 N N . LYS A 1 176 ? -7.587 3.709 14.189 1.00 85.38 176 LYS A N 1
ATOM 1369 C CA . LYS A 1 176 ? -7.784 4.760 15.203 1.00 85.38 176 LYS A CA 1
ATOM 1370 C C . LYS A 1 176 ? -9.227 4.825 15.692 1.00 85.38 176 LYS A C 1
ATOM 1372 O O . LYS A 1 176 ? -9.454 4.924 16.897 1.00 85.38 176 LYS A O 1
ATOM 1377 N N . THR A 1 177 ? -10.192 4.762 14.776 1.00 80.81 177 THR A N 1
ATOM 1378 C CA . THR A 1 177 ? -11.614 4.757 15.136 1.00 80.81 177 THR A CA 1
ATOM 1379 C C . THR A 1 177 ? -11.975 3.508 15.937 1.00 80.81 177 THR A C 1
ATOM 1381 O O . THR A 1 177 ? -12.636 3.637 16.966 1.00 80.81 177 THR A O 1
ATOM 1384 N N . ARG A 1 178 ? -11.485 2.324 15.540 1.00 79.19 178 ARG A N 1
ATOM 1385 C CA . ARG A 1 178 ? -11.718 1.071 16.279 1.00 79.19 178 ARG A CA 1
ATOM 1386 C C . ARG A 1 178 ? -11.139 1.095 17.689 1.00 79.19 178 ARG A C 1
ATOM 1388 O O . ARG A 1 178 ? -11.862 0.807 18.632 1.00 79.19 178 ARG A O 1
ATOM 1395 N N . ILE A 1 179 ? -9.879 1.497 17.855 1.00 81.25 179 ILE A N 1
ATOM 1396 C CA . ILE A 1 179 ? -9.251 1.579 19.185 1.00 81.25 179 ILE A CA 1
ATOM 1397 C C . ILE A 1 179 ? -10.012 2.560 20.081 1.00 81.25 179 ILE A C 1
ATOM 1399 O O . ILE A 1 179 ? -10.235 2.286 21.256 1.00 81.25 179 ILE A O 1
ATOM 1403 N N . LYS A 1 180 ? -10.472 3.687 19.524 1.00 77.38 180 LYS A N 1
ATOM 1404 C CA . LYS A 1 180 ? -11.293 4.638 20.275 1.00 77.38 180 LYS A CA 1
ATOM 1405 C C . LYS A 1 180 ? -12.630 4.035 20.722 1.00 77.38 180 LYS A C 1
ATOM 1407 O O . LYS A 1 180 ? -13.077 4.353 21.814 1.00 77.38 180 LYS A O 1
ATOM 1412 N N . GLN A 1 181 ? -13.253 3.191 19.899 1.00 74.25 181 GLN A N 1
ATOM 1413 C CA . GLN A 1 181 ? -14.481 2.474 20.262 1.00 74.25 181 GLN A CA 1
ATOM 1414 C C . GLN A 1 181 ? -14.245 1.383 21.312 1.00 74.25 181 GLN A C 1
ATOM 1416 O O . GLN A 1 181 ? -15.140 1.124 22.099 1.00 74.25 181 GLN A O 1
ATOM 1421 N N . MET A 1 182 ? -13.068 0.752 21.335 1.00 69.38 182 MET A N 1
ATOM 1422 C CA . MET A 1 182 ? -12.724 -0.268 22.336 1.00 69.38 182 MET A CA 1
ATOM 1423 C C . MET A 1 182 ? -12.419 0.315 23.721 1.00 69.38 182 MET A C 1
ATOM 1425 O O . MET A 1 182 ? -12.595 -0.371 24.720 1.00 69.38 182 MET A O 1
ATOM 1429 N N . ASN A 1 183 ? -11.923 1.553 23.770 1.00 67.62 183 ASN A N 1
ATOM 1430 C CA . ASN A 1 183 ? -11.554 2.244 25.009 1.00 67.62 183 ASN A CA 1
ATOM 1431 C C . ASN A 1 183 ? -12.679 3.141 25.566 1.00 67.62 183 ASN A C 1
ATOM 1433 O O . ASN A 1 183 ? -12.449 3.840 26.553 1.00 67.62 183 ASN A O 1
ATOM 1437 N N . SER A 1 184 ? -13.834 3.194 24.895 1.00 59.62 184 SER A N 1
ATOM 1438 C CA . SER A 1 184 ? -15.021 3.957 25.301 1.00 59.62 184 SER A CA 1
ATOM 1439 C C . SER A 1 184 ? -16.066 3.043 25.911 1.00 59.62 184 SER A C 1
ATOM 1441 O O . SER A 1 184 ? -16.884 3.604 26.671 1.00 59.62 184 SER A O 1
#

pLDDT: mean 82.98, std 14.2, range [34.47, 96.62]